Protein AF-A0A5D8QAX6-F1 (afdb_monomer)

InterPro domains:
  IPR019606 GerMN domain [PF10646] (27-135)
  IPR019606 GerMN domain [PF10646] (157-264)
  IPR019606 GerMN domain [SM00909] (54-139)
  IPR019606 GerMN domain [SM00909] (181-269)

pLDDT: mean 92.09, std 11.87, range [39.09, 98.81]

Organism: NCBI:txid2606906

Mean predicted aligned error: 7.25 Å

Solvent-accessible surface area (backbone atoms only — not comparable to full-atom values): 16320 Å² total; per-residue (Å²): 137,89,82,84,83,81,82,82,81,78,80,76,77,73,79,78,77,76,69,53,79,45,75,48,80,45,55,38,39,24,20,30,88,84,58,67,46,73,39,80,43,82,45,82,45,78,49,47,61,89,57,63,61,70,42,52,52,50,58,53,51,72,74,46,65,89,52,89,70,37,37,66,50,57,38,85,81,46,43,80,75,47,55,48,79,54,96,34,33,35,40,37,28,25,38,54,82,54,86,59,74,34,71,54,38,44,50,38,25,51,44,22,57,29,36,26,49,41,67,41,92,76,28,58,26,30,28,55,23,49,77,85,36,77,36,61,47,91,60,73,44,71,66,61,71,37,54,70,72,75,44,94,55,45,44,58,41,35,28,23,32,81,81,53,74,30,34,42,79,41,81,39,78,54,62,81,94,44,62,67,67,58,35,52,52,51,51,46,61,72,36,65,87,37,79,72,44,33,65,44,55,30,70,81,45,42,81,75,50,74,47,77,56,98,34,31,32,42,41,22,30,35,59,32,47,44,78,49,42,91,40,55,60,51,52,42,49,42,33,52,46,26,52,31,46,27,46,44,68,42,86,71,33,56,28,32,28,56,24,46,75,81,34,75,43,60,43,73,62,80,73,52,82,33,70,53,62,42,64,62,60,73,87,42,43,59,88,98

Foldseek 3Di:
DDDDDDDDPPPDPDPDDDFDKDKDWFWFWFAFPVLLFTDTDIDIDIDTPPDPVLQVLVVVNLVDDPDPRGHQLFDPPKHFPDWDDDQLEIETEIEPRDDGPAQSSNVRNVLRSFQRNLRDPSHAWYFYHYPPHADQGQQRDRPGIDGHDGSPQWFWQWFAFPVLQATETDIDRFDPVDDPLQRSVVVLQVADSHPRTDRLAFPPKDFPDWDQDPQEIETEIEPSSQVRQPADPSSQVRNVLSSQVRNVSPVSHFWYQYHYPNHHDQGRHPHDGRNDTDGHDCVRHDDD

Nearest PDB structures (foldseek):
  6gzb-assembly4_D  TM=4.479E-01  e=7.032E-16  Bacillus subtilis subsp. subtilis str. 168
  6gzb-assembly2_B  TM=4.659E-01  e=1.452E-15  Bacillus subtilis subsp. subtilis str. 168
  6gz8-assembly1_A  TM=8.341E-01  e=5.883E-07  Bacillus subtilis subsp. subtilis str. 168
  5j7r-assembly3_B  TM=6.779E-01  e=2.120E-08  Clostridium perfringens
  7pub-assembly1_DU  TM=3.035E-01  e=8.587E+00  Trypanosoma brucei brucei

Radius of gyration: 27.16 Å; Cα contacts (8 Å, |Δi|>4): 580; chains: 1; bounding box: 72×44×108 Å

Secondary structure (DSSP, 8-state):
-------------PPPPPPPEEEEEEEEEEE-TTSSSEEEEEEEEEEETTS-HHHHHHHHHTT--SSTT-B--SPTT-EEEEEEEETTEEEEEEES----SSHHHHHHHHHHHHHHHHTSTT--EEEEEETTEEPB-TTSSB--EE----GGGEEEEEEEETTSS-EEEEEEE--TTS-HHHHHHHHHHH--SSTTEE--SPTT--EEEEEEETTEEEEEE-THHHHT---SHHHHHHHHHHHHHHHTTSTT--EEEEEETTB--S-SSSSS--SSPEEP-GGGBPP-

Sequence (288 aa):
MIGLAGCSLFSSEKPKAEPQERQIDVTLYYANRDNSDLVKEKRHISYKEGDNLYKIVIEELLKGPTDKDAYLRVPEGTKVNSVTLNDGVASVDLSGFTGFKGVMDEAMARASIVNTLTSLDGVDKVLITVNGKEYIGASGNPVGPMGPIDFSDMYRVYFSDMNGEYLVPELRTIDKSKPPAEAIIEELIKGPTRSDLTKTMPDGTRLISLEVTNGVAYVNFSREFKENHWGGSSGETMTLYSVVDSLTELPEIKKVQFLIEGNKTDTLAGHYDILNPLDRDPTLIKDE

Structure (mmCIF, N/CA/C/O backbone):
data_AF-A0A5D8QAX6-F1
#
_entry.id   AF-A0A5D8QAX6-F1
#
loop_
_atom_site.group_PDB
_atom_site.id
_atom_site.type_symbol
_atom_site.label_atom_id
_atom_site.label_alt_id
_atom_site.label_comp_id
_atom_site.label_asym_id
_atom_site.label_entity_id
_atom_site.label_seq_id
_atom_site.pdbx_PDB_ins_code
_atom_site.Cartn_x
_atom_site.Cartn_y
_atom_site.Cartn_z
_atom_site.occupancy
_atom_site.B_iso_or_equiv
_atom_site.auth_seq_id
_atom_site.auth_comp_id
_atom_site.auth_asym_id
_atom_site.auth_atom_id
_atom_site.pdbx_PDB_model_num
ATOM 1 N N . MET A 1 1 ? -45.791 26.770 77.943 1.00 41.88 1 MET A N 1
ATOM 2 C CA . MET A 1 1 ? -44.989 25.650 77.410 1.00 41.88 1 MET A CA 1
ATOM 3 C C . MET A 1 1 ? -45.150 25.688 75.898 1.00 41.88 1 MET A C 1
ATOM 5 O O . MET A 1 1 ? -46.254 25.476 75.418 1.00 41.88 1 MET A O 1
ATOM 9 N N . ILE A 1 2 ? -44.119 26.135 75.185 1.00 40.50 2 ILE A N 1
ATOM 10 C CA . ILE A 1 2 ? -44.126 26.339 73.729 1.00 40.50 2 ILE A CA 1
ATOM 11 C C . ILE A 1 2 ? -43.724 25.003 73.094 1.00 40.50 2 ILE A C 1
ATOM 13 O O . ILE A 1 2 ? -42.629 24.521 73.366 1.00 40.50 2 ILE A O 1
ATOM 17 N N . GLY A 1 3 ? -44.608 24.387 72.309 1.00 39.09 3 GLY A N 1
ATOM 18 C CA . GLY A 1 3 ? -44.307 23.174 71.545 1.00 39.09 3 GLY A CA 1
ATOM 19 C C . GLY A 1 3 ? -43.981 23.529 70.098 1.00 39.09 3 GLY A C 1
ATOM 20 O O . GLY A 1 3 ? -44.874 23.935 69.359 1.00 39.09 3 GLY A O 1
ATOM 21 N N . LEU A 1 4 ? -42.712 23.398 69.703 1.00 44.78 4 LEU A N 1
ATOM 22 C CA . LEU A 1 4 ? -42.291 23.456 68.303 1.00 44.78 4 LEU A CA 1
ATOM 23 C C . LEU A 1 4 ? -42.710 22.162 67.589 1.00 44.78 4 LEU A C 1
ATOM 25 O O . LEU A 1 4 ? -42.267 21.079 67.964 1.00 44.78 4 LEU A O 1
ATOM 29 N N . ALA A 1 5 ? -43.514 22.280 66.533 1.00 44.44 5 ALA A N 1
ATOM 30 C CA . ALA A 1 5 ? -43.716 21.212 65.562 1.00 44.44 5 ALA A CA 1
ATOM 31 C C . ALA A 1 5 ? -42.567 21.250 64.540 1.00 44.44 5 ALA A C 1
ATOM 33 O O . ALA A 1 5 ? -42.476 22.169 63.726 1.00 44.44 5 ALA A O 1
ATOM 34 N N . GLY A 1 6 ? -41.660 20.275 64.619 1.00 41.59 6 GLY A N 1
ATOM 35 C CA . GLY A 1 6 ? -40.605 20.065 63.630 1.00 41.59 6 GLY A CA 1
ATOM 36 C C . GLY A 1 6 ? -41.173 19.413 62.372 1.00 41.59 6 GLY A C 1
ATOM 37 O O . GLY A 1 6 ? -41.655 18.286 62.420 1.00 41.59 6 GLY A O 1
ATOM 38 N N . CYS A 1 7 ? -41.109 20.124 61.249 1.00 45.62 7 CYS A N 1
ATOM 39 C CA . CYS A 1 7 ? -41.389 19.583 59.924 1.00 45.62 7 CYS A CA 1
ATOM 40 C C . CYS A 1 7 ? -40.106 18.904 59.416 1.00 45.62 7 CYS A C 1
ATOM 42 O O . CYS A 1 7 ? -39.149 19.590 59.057 1.00 45.62 7 CYS A O 1
ATOM 44 N N . SER A 1 8 ? -40.043 17.570 59.430 1.00 46.28 8 SER A N 1
ATOM 45 C CA . SER A 1 8 ? -38.956 16.831 58.784 1.00 46.28 8 SER A CA 1
ATOM 46 C C . SER A 1 8 ? -39.228 16.731 57.281 1.00 46.28 8 SER A C 1
ATOM 48 O O . SER A 1 8 ? -40.037 15.935 56.810 1.00 46.28 8 SER A O 1
ATOM 50 N N . LEU A 1 9 ? -38.535 17.564 56.507 1.00 47.09 9 LEU A N 1
ATOM 51 C CA . LEU A 1 9 ? -38.407 17.405 55.061 1.00 47.09 9 LEU A CA 1
ATOM 52 C C . LEU A 1 9 ? -37.511 16.189 54.780 1.00 47.09 9 LEU A C 1
ATOM 54 O O . LEU A 1 9 ? -36.288 16.300 54.755 1.00 47.09 9 LEU A O 1
ATOM 58 N N . PHE A 1 10 ? -38.115 15.019 54.575 1.00 49.09 10 PHE A N 1
ATOM 59 C CA . PHE A 1 10 ? -37.437 13.902 53.920 1.00 49.09 10 PHE A CA 1
ATOM 60 C C . PHE A 1 10 ? -37.308 14.224 52.425 1.00 49.09 10 PHE A C 1
ATOM 62 O O . PHE A 1 10 ? -38.256 14.067 51.657 1.00 49.09 10 PHE A O 1
ATOM 69 N N . SER A 1 11 ? -36.128 14.690 52.013 1.00 53.25 11 SER A N 1
ATOM 70 C CA . SER A 1 11 ? -35.736 14.701 50.603 1.00 53.25 11 SER A CA 1
ATOM 71 C C . SER A 1 11 ? -35.490 13.255 50.176 1.00 53.25 11 SER A C 1
ATOM 73 O O . SER A 1 11 ? -34.467 12.667 50.520 1.00 53.25 11 SER A O 1
ATOM 75 N N . SER A 1 12 ? -36.453 12.657 49.476 1.00 55.25 12 SER A N 1
ATOM 76 C CA . SER A 1 12 ? -36.226 11.397 48.769 1.00 55.25 12 SER A CA 1
ATOM 77 C C . SER A 1 12 ? -35.466 11.714 47.483 1.00 55.25 12 SER A C 1
ATOM 79 O O . SER A 1 12 ? -36.045 12.155 46.490 1.00 55.25 12 SER A O 1
ATOM 81 N N . GLU A 1 13 ? -34.146 11.530 47.502 1.00 56.94 13 GLU A N 1
ATOM 82 C CA . GLU A 1 13 ? -33.384 11.431 46.260 1.00 56.94 13 GLU A CA 1
ATOM 83 C C . GLU A 1 13 ? -33.963 10.260 45.460 1.00 56.94 13 GLU A C 1
ATOM 85 O O . GLU A 1 13 ? -33.947 9.110 45.904 1.00 56.94 13 GLU A O 1
ATOM 90 N N . LYS A 1 14 ? -34.553 10.557 44.297 1.00 56.41 14 LYS A N 1
ATOM 91 C CA . LYS A 1 14 ? -34.995 9.513 43.371 1.00 56.41 14 LYS A CA 1
ATOM 92 C C . LYS A 1 14 ? -33.768 8.678 42.988 1.00 56.41 14 LYS A C 1
ATOM 94 O O . LYS A 1 14 ? -32.750 9.276 42.629 1.00 56.41 14 LYS A O 1
ATOM 99 N N . PRO A 1 15 ? -33.842 7.336 43.029 1.00 56.97 15 PRO A N 1
ATOM 100 C CA . PRO A 1 15 ? -32.726 6.501 42.612 1.00 56.97 15 PRO A CA 1
ATOM 101 C C . PRO A 1 15 ? -32.340 6.851 41.172 1.00 56.97 15 PRO A C 1
ATOM 103 O O . PRO A 1 15 ? -33.195 6.944 40.288 1.00 56.97 15 PRO A O 1
ATOM 106 N N . LYS A 1 16 ? -31.045 7.104 40.962 1.00 61.38 16 LYS A N 1
ATOM 107 C CA . LYS A 1 16 ? -30.465 7.366 39.645 1.00 61.38 16 LYS A CA 1
ATOM 108 C C . LYS A 1 16 ? -30.737 6.132 38.779 1.00 61.38 16 LYS A C 1
ATOM 110 O O . LYS A 1 16 ? -30.349 5.036 39.172 1.00 61.38 16 LYS A O 1
ATOM 115 N N . ALA A 1 17 ? -31.453 6.303 37.666 1.00 72.06 17 ALA A N 1
ATOM 116 C CA . ALA A 1 17 ? -31.766 5.200 36.761 1.00 72.06 17 ALA A CA 1
ATOM 117 C C . ALA A 1 17 ? -30.467 4.496 36.332 1.00 72.06 17 ALA A C 1
ATOM 119 O O . ALA A 1 17 ? -29.483 5.169 36.011 1.00 72.06 17 ALA A O 1
ATOM 120 N N . GLU A 1 18 ? -30.450 3.163 36.376 1.00 76.50 18 GLU A N 1
ATOM 121 C CA . GLU A 1 18 ? -29.300 2.386 35.912 1.00 76.50 18 GLU A CA 1
ATOM 122 C C . GLU A 1 18 ? -29.075 2.631 34.408 1.00 76.50 18 GLU A C 1
ATOM 124 O O . GLU A 1 18 ? -30.056 2.734 33.664 1.00 76.50 18 GLU A O 1
ATOM 129 N N . PRO A 1 19 ? -27.815 2.750 33.941 1.00 79.75 19 PRO A N 1
ATOM 130 C CA . PRO A 1 19 ? -27.525 2.935 32.522 1.00 79.75 19 PRO A CA 1
ATOM 131 C C . PRO A 1 19 ? -28.100 1.783 31.696 1.00 79.75 19 PRO A C 1
ATOM 133 O O . PRO A 1 19 ? -27.828 0.618 31.987 1.00 79.75 19 PRO A O 1
ATOM 136 N N . GLN A 1 20 ? -28.873 2.107 30.660 1.00 86.31 20 GLN A N 1
ATOM 137 C CA . GLN A 1 20 ? -29.488 1.108 29.794 1.00 86.31 20 GLN A CA 1
ATOM 138 C C . GLN A 1 20 ? -28.418 0.392 28.954 1.00 86.31 20 GLN A C 1
ATOM 140 O O . GLN A 1 20 ? -27.553 1.043 28.359 1.00 86.31 20 GLN A O 1
ATOM 145 N N . GLU A 1 21 ? -28.487 -0.939 28.885 1.00 92.81 21 GLU A N 1
ATOM 146 C CA . GLU A 1 21 ? -27.670 -1.724 27.956 1.00 92.81 21 GLU A CA 1
ATOM 147 C C . GLU A 1 21 ? -28.132 -1.509 26.511 1.00 92.81 21 GLU A C 1
ATOM 149 O O . GLU A 1 21 ? -29.327 -1.489 26.204 1.00 92.81 21 GLU A O 1
ATOM 154 N N . ARG A 1 22 ? -27.157 -1.353 25.620 1.00 94.25 22 ARG A N 1
ATOM 155 C CA . ARG A 1 22 ? -27.315 -1.200 24.178 1.00 94.25 22 ARG A CA 1
ATOM 156 C C . ARG A 1 22 ? -26.466 -2.244 23.468 1.00 94.25 22 ARG A C 1
ATOM 158 O O . ARG A 1 22 ? -25.483 -2.741 24.015 1.00 94.25 22 ARG A O 1
ATOM 165 N N . GLN A 1 23 ? -26.857 -2.559 22.243 1.00 95.38 23 GLN A N 1
ATOM 166 C CA . GLN A 1 23 ? -26.164 -3.508 21.383 1.00 95.38 23 GLN A CA 1
ATOM 167 C C . GLN A 1 23 ? -25.970 -2.905 20.000 1.00 95.38 23 GLN A C 1
ATOM 169 O O . GLN A 1 23 ? -26.804 -2.124 19.538 1.00 95.38 23 GLN A O 1
ATOM 174 N N . ILE A 1 24 ? -24.873 -3.274 19.352 1.00 96.25 24 ILE A N 1
ATOM 175 C CA . ILE A 1 24 ? -24.558 -2.865 17.988 1.00 96.25 24 ILE A CA 1
ATOM 176 C C . ILE A 1 24 ? -23.781 -3.973 17.280 1.00 96.25 24 ILE A C 1
ATOM 178 O O . ILE A 1 24 ? -22.890 -4.594 17.862 1.00 96.25 24 ILE A O 1
ATOM 182 N N . ASP A 1 25 ? -24.117 -4.204 16.014 1.00 97.25 25 ASP A N 1
ATOM 183 C CA . ASP A 1 25 ? -23.283 -4.983 15.106 1.00 97.25 25 ASP A CA 1
ATOM 184 C C . ASP A 1 25 ? -22.304 -4.036 14.416 1.00 97.25 25 ASP A C 1
ATOM 186 O O . ASP A 1 25 ? -22.713 -3.066 13.777 1.00 97.25 25 ASP A O 1
ATOM 190 N N . VAL A 1 26 ? -21.011 -4.320 14.531 1.00 97.81 26 VAL A N 1
ATOM 191 C CA . VAL A 1 26 ? -19.951 -3.534 13.894 1.00 97.81 26 VAL A CA 1
ATOM 192 C C . VAL A 1 26 ? -19.178 -4.384 12.899 1.00 97.81 26 VAL A C 1
ATOM 194 O O . VAL A 1 26 ? -19.116 -5.609 13.021 1.00 97.81 26 VAL A O 1
ATOM 197 N N . THR A 1 27 ? -18.572 -3.728 11.912 1.00 98.25 27 THR A N 1
ATOM 198 C CA . THR A 1 27 ? -17.617 -4.369 11.005 1.00 98.25 27 THR A CA 1
ATOM 199 C C . THR A 1 27 ? -16.211 -3.979 11.435 1.00 98.25 27 THR A C 1
ATOM 201 O O . THR A 1 27 ? -15.857 -2.804 11.424 1.00 98.25 27 THR A O 1
ATOM 204 N N . LEU A 1 28 ? -15.414 -4.966 11.823 1.00 98.56 28 LEU A N 1
ATOM 205 C CA . LEU A 1 28 ? -14.001 -4.804 12.131 1.00 98.56 28 LEU A CA 1
ATOM 206 C C . LEU A 1 28 ? -13.179 -5.195 10.907 1.00 98.56 28 LEU A C 1
ATOM 208 O O . LEU A 1 28 ? -13.512 -6.149 10.201 1.00 98.56 28 LEU A O 1
ATOM 212 N N . TYR A 1 29 ? -12.119 -4.440 10.655 1.00 98.25 29 TYR A N 1
ATOM 213 C CA . TYR A 1 29 ? -11.270 -4.609 9.483 1.00 98.25 29 TYR A CA 1
ATOM 214 C C . TYR A 1 29 ? -9.890 -5.078 9.924 1.00 98.25 29 TYR A C 1
ATOM 216 O O . TYR A 1 29 ? -9.264 -4.448 10.772 1.00 98.25 29 TYR A O 1
ATOM 224 N N . TYR A 1 30 ? -9.422 -6.167 9.328 1.00 98.00 30 TYR A N 1
ATOM 225 C CA . TYR A 1 30 ? -8.126 -6.789 9.594 1.00 98.00 30 TYR A CA 1
ATOM 226 C C . TYR A 1 30 ? -7.359 -6.962 8.288 1.00 98.00 30 TYR A C 1
ATOM 228 O O . TYR A 1 30 ? -7.972 -7.000 7.232 1.00 98.00 30 TYR A O 1
ATOM 236 N N . ALA A 1 31 ? -6.038 -7.106 8.327 1.00 96.06 31 ALA A N 1
ATOM 237 C CA . ALA A 1 31 ? -5.268 -7.389 7.117 1.00 96.06 31 ALA A CA 1
ATOM 238 C C . ALA A 1 31 ? -5.469 -8.836 6.661 1.00 96.06 31 ALA A C 1
ATOM 240 O O . ALA A 1 31 ? -5.649 -9.732 7.487 1.00 96.06 31 ALA A O 1
ATOM 241 N N . ASN A 1 32 ? -5.358 -9.089 5.362 1.00 93.31 32 ASN A N 1
ATOM 242 C CA . ASN A 1 32 ? -5.121 -10.437 4.858 1.00 93.31 32 ASN A CA 1
ATOM 243 C C . ASN A 1 32 ? -3.648 -10.862 5.060 1.00 93.31 32 ASN A C 1
ATOM 245 O O . ASN A 1 32 ? -2.796 -10.106 5.539 1.00 93.31 32 ASN A O 1
ATOM 249 N N . ARG A 1 33 ? -3.341 -12.122 4.730 1.00 90.00 33 ARG A N 1
ATOM 250 C CA . ARG A 1 33 ? -2.028 -12.731 5.000 1.00 90.00 33 ARG A CA 1
ATOM 251 C C . ARG A 1 33 ? -0.857 -11.979 4.377 1.00 90.00 33 ARG A C 1
ATOM 253 O O . ARG A 1 33 ? 0.189 -11.863 5.014 1.00 90.00 33 ARG A O 1
ATOM 260 N N . ASP A 1 34 ? -1.025 -11.526 3.143 1.00 85.50 34 ASP A N 1
ATOM 261 C CA . ASP A 1 34 ? 0.025 -10.885 2.361 1.00 85.50 34 ASP A CA 1
ATOM 262 C C . ASP A 1 34 ? 0.013 -9.359 2.482 1.00 85.50 34 ASP A C 1
ATOM 264 O O . ASP A 1 34 ? 0.829 -8.731 1.823 1.00 85.50 34 ASP A O 1
ATOM 268 N N . ASN A 1 35 ? -0.853 -8.762 3.314 1.00 88.25 35 ASN A N 1
ATOM 269 C CA . ASN A 1 35 ? -1.006 -7.311 3.461 1.00 88.25 35 ASN A CA 1
ATOM 270 C C . ASN A 1 35 ? -1.332 -6.604 2.131 1.00 88.25 35 ASN A C 1
ATOM 272 O O . ASN A 1 35 ? -0.745 -5.563 1.819 1.00 88.25 35 ASN A O 1
ATOM 276 N N . SER A 1 36 ? -2.205 -7.186 1.309 1.00 84.94 36 SER A N 1
ATOM 277 C CA . SER A 1 36 ? -2.702 -6.566 0.071 1.00 84.94 36 SER A CA 1
ATOM 278 C C . SER A 1 36 ? -4.114 -5.992 0.205 1.00 84.94 36 SER A C 1
ATOM 280 O O . SER A 1 36 ? -4.464 -5.095 -0.552 1.00 84.94 36 SER A O 1
ATOM 282 N N . ASP A 1 37 ? -4.912 -6.465 1.167 1.00 90.75 37 ASP A N 1
ATOM 283 C CA . ASP A 1 37 ? -6.307 -6.043 1.334 1.00 90.75 37 ASP A CA 1
ATOM 284 C C . ASP A 1 37 ? -6.790 -6.212 2.788 1.00 90.75 37 ASP A C 1
ATOM 286 O O . ASP A 1 37 ? -6.108 -6.803 3.636 1.00 90.75 37 ASP A O 1
ATOM 290 N N . LEU A 1 38 ? -7.990 -5.703 3.075 1.00 94.25 38 LEU A N 1
ATOM 291 C CA . LEU A 1 38 ? -8.672 -5.831 4.355 1.00 94.25 38 LEU A CA 1
ATOM 292 C C . LEU A 1 38 ? -9.762 -6.912 4.334 1.00 94.25 38 LEU A C 1
ATOM 294 O O . LEU A 1 38 ? -10.718 -6.873 3.561 1.00 94.25 38 LEU A O 1
ATOM 298 N N . VAL A 1 39 ? -9.678 -7.831 5.290 1.00 96.00 39 VAL A N 1
ATOM 299 C CA . VAL A 1 39 ? -10.713 -8.809 5.624 1.00 96.00 39 VAL A CA 1
ATOM 300 C C . VAL A 1 39 ? -11.713 -8.178 6.593 1.00 96.00 39 VAL A C 1
ATOM 302 O O . VAL A 1 39 ? -11.336 -7.595 7.613 1.00 96.00 39 VAL A O 1
ATOM 305 N N . LYS A 1 40 ? -13.005 -8.301 6.276 1.00 96.75 40 LYS A N 1
ATOM 306 C CA . LYS A 1 40 ? -14.112 -7.787 7.093 1.00 96.75 40 LYS A CA 1
ATOM 307 C C . LYS A 1 40 ? -14.630 -8.872 8.026 1.00 96.75 40 LYS A C 1
ATOM 309 O O . LYS A 1 40 ? -15.041 -9.933 7.566 1.00 96.75 40 LYS A O 1
ATOM 314 N N . GLU A 1 41 ? -14.725 -8.561 9.309 1.00 97.62 41 GLU A N 1
ATOM 315 C CA . GLU A 1 41 ? -15.304 -9.439 10.321 1.00 97.62 41 GLU A CA 1
ATOM 316 C C . GLU A 1 41 ? -16.436 -8.718 11.058 1.00 97.62 41 GLU A C 1
ATOM 318 O O . GLU A 1 41 ? -16.266 -7.599 11.538 1.00 97.62 41 GLU A O 1
ATOM 323 N N . LYS A 1 42 ? -17.612 -9.346 11.164 1.00 97.69 42 LYS A N 1
ATOM 324 C CA . LYS A 1 42 ? -18.725 -8.782 11.940 1.00 97.69 42 LYS A CA 1
ATOM 325 C C . LYS A 1 42 ? -18.590 -9.154 13.412 1.00 97.69 42 LYS A C 1
ATOM 327 O O . LYS A 1 42 ? -18.390 -10.322 13.736 1.00 97.69 42 LYS A O 1
ATOM 332 N N . ARG A 1 43 ? -18.771 -8.177 14.296 1.00 97.50 43 ARG A N 1
ATOM 333 C CA . ARG A 1 43 ? -18.711 -8.349 15.750 1.00 97.50 43 ARG A CA 1
ATOM 334 C C . ARG A 1 43 ? -19.972 -7.776 16.384 1.00 97.50 43 ARG A C 1
ATOM 336 O O . ARG A 1 43 ? -20.388 -6.676 16.037 1.00 97.50 43 ARG A O 1
ATOM 343 N N . HIS A 1 44 ? -20.553 -8.510 17.325 1.00 97.06 44 HIS A N 1
ATOM 344 C CA . HIS A 1 44 ? -21.670 -8.025 18.128 1.00 97.06 44 HIS A CA 1
ATOM 345 C C . HIS A 1 44 ? -21.138 -7.472 19.452 1.00 97.06 44 HIS A C 1
ATOM 347 O O . HIS A 1 44 ? -20.456 -8.193 20.184 1.00 97.06 44 HIS A O 1
ATOM 353 N N . ILE A 1 45 ? -21.423 -6.206 19.754 1.00 96.44 45 ILE A N 1
ATOM 354 C CA . ILE A 1 45 ? -20.896 -5.506 20.930 1.00 96.44 45 ILE A CA 1
ATOM 355 C C . ILE A 1 45 ? -22.049 -5.028 21.807 1.00 96.44 45 ILE A C 1
ATOM 357 O O . ILE A 1 45 ? -22.937 -4.311 21.345 1.00 96.44 45 ILE A O 1
ATOM 361 N N . SER A 1 46 ? -21.981 -5.365 23.094 1.00 95.25 46 SER A N 1
ATOM 362 C CA . SER A 1 46 ? -22.830 -4.783 24.137 1.00 95.25 46 SER A CA 1
ATOM 363 C C . SER A 1 46 ? -22.095 -3.642 24.840 1.00 95.25 46 SER A C 1
ATOM 365 O O . SER A 1 46 ? -20.925 -3.784 25.194 1.00 95.25 46 SER A O 1
ATOM 367 N N . TYR A 1 47 ? -22.782 -2.529 25.080 1.00 95.06 47 TYR A N 1
ATOM 368 C CA . TYR A 1 47 ? -22.242 -1.356 25.773 1.00 95.06 47 TYR A CA 1
ATOM 369 C C . TYR A 1 47 ? -23.339 -0.643 26.568 1.00 95.06 47 TYR A C 1
ATOM 371 O O . TYR A 1 47 ? -24.527 -0.877 26.346 1.00 95.06 47 TYR A O 1
ATOM 379 N N . LYS A 1 48 ? -22.971 0.218 27.516 1.00 94.94 48 LYS A N 1
ATOM 380 C CA . LYS A 1 48 ? -23.934 0.978 28.320 1.00 94.94 48 LYS A CA 1
ATOM 381 C C . LYS A 1 48 ? -24.119 2.379 27.769 1.00 94.94 48 LYS A C 1
ATOM 383 O O . LYS A 1 48 ? -23.220 2.982 27.186 1.00 94.94 48 LYS A O 1
ATOM 388 N N . GLU A 1 49 ? -25.305 2.932 27.981 1.00 91.19 49 GLU A N 1
ATOM 389 C CA . GLU A 1 49 ? -25.543 4.341 27.697 1.00 91.19 49 GLU A CA 1
ATOM 390 C C . GLU A 1 49 ? -24.556 5.245 28.456 1.00 91.19 49 GLU A C 1
ATOM 392 O O . GLU A 1 49 ? -24.376 5.117 29.666 1.00 91.19 49 GLU A O 1
ATOM 397 N N . GLY A 1 50 ? -23.926 6.170 27.726 1.00 91.12 50 GLY A N 1
ATOM 398 C CA . GLY A 1 50 ? -22.872 7.047 28.239 1.00 91.12 50 GLY A CA 1
ATOM 399 C C . GLY A 1 50 ? -21.452 6.505 28.054 1.00 91.12 50 GLY A C 1
ATOM 400 O O . GLY A 1 50 ? -20.503 7.277 28.198 1.00 91.12 50 GLY A O 1
ATOM 401 N N . ASP A 1 51 ? -21.290 5.231 27.684 1.00 94.88 51 ASP A N 1
ATOM 402 C CA . ASP A 1 51 ? -19.982 4.695 27.321 1.00 94.88 51 ASP A CA 1
ATOM 403 C C . ASP A 1 51 ? -19.458 5.341 26.033 1.00 94.88 51 ASP A C 1
ATOM 405 O O . ASP A 1 51 ? -20.205 5.723 25.125 1.00 94.88 51 ASP A O 1
ATOM 409 N N . ASN A 1 52 ? -18.133 5.413 25.924 1.00 96.62 52 ASN A N 1
ATOM 410 C CA . ASN A 1 52 ? -17.476 5.827 24.695 1.00 96.62 52 ASN A CA 1
ATOM 411 C C . ASN A 1 52 ? -17.467 4.665 23.693 1.00 96.62 52 ASN A C 1
ATOM 413 O O . ASN A 1 52 ? -16.521 3.877 23.652 1.00 96.62 52 ASN A O 1
ATOM 417 N N . LEU A 1 53 ? -18.528 4.574 22.890 1.00 97.06 53 LEU A N 1
ATOM 418 C CA . LEU A 1 53 ? -18.699 3.513 21.898 1.00 97.06 53 LEU A CA 1
ATOM 419 C C . LEU A 1 53 ? -17.494 3.392 20.951 1.00 97.06 53 LEU A C 1
ATOM 421 O O . LEU A 1 53 ? -17.012 2.289 20.722 1.00 97.06 53 LEU A O 1
ATOM 425 N N . TYR A 1 54 ? -16.961 4.507 20.445 1.00 98.06 54 TYR A N 1
ATOM 426 C CA . TYR A 1 54 ? -15.828 4.491 19.510 1.00 98.06 54 TYR A CA 1
ATOM 427 C C . TYR A 1 54 ? -14.572 3.873 20.133 1.00 98.06 54 TYR A C 1
ATOM 429 O O . TYR A 1 54 ? -13.873 3.091 19.490 1.00 98.06 54 TYR A O 1
ATOM 437 N N . LYS A 1 55 ? -14.308 4.176 21.411 1.00 98.56 55 LYS A N 1
ATOM 438 C CA . LYS A 1 55 ? -13.222 3.543 22.165 1.00 98.56 55 LYS A CA 1
ATOM 439 C C . LYS A 1 55 ? -13.451 2.039 22.318 1.00 98.56 55 LYS A C 1
ATOM 441 O O . LYS A 1 55 ? -12.530 1.279 22.038 1.00 98.56 55 LYS A O 1
ATOM 446 N N . ILE A 1 56 ? -14.662 1.623 22.695 1.00 98.44 56 ILE A N 1
ATOM 447 C CA . ILE A 1 56 ? -15.019 0.202 22.839 1.00 98.44 56 ILE A CA 1
ATOM 448 C C . ILE A 1 56 ? -14.799 -0.551 21.523 1.00 98.44 56 ILE A C 1
ATOM 450 O O . ILE A 1 56 ? -14.233 -1.637 21.532 1.00 98.44 56 ILE A O 1
ATOM 454 N N . VAL A 1 57 ? -15.197 0.029 20.388 1.00 98.62 57 VAL A N 1
ATOM 455 C CA . VAL A 1 57 ? -15.030 -0.596 19.067 1.00 98.62 57 VAL A CA 1
ATOM 456 C C . VAL A 1 57 ? -13.554 -0.805 18.716 1.00 98.62 57 VAL A C 1
ATOM 458 O O . VAL A 1 57 ? -13.194 -1.877 18.234 1.00 98.62 57 VAL A O 1
ATOM 461 N N . ILE A 1 58 ? -12.674 0.165 18.991 1.00 98.62 58 ILE A N 1
ATOM 462 C CA . ILE A 1 58 ? -11.232 -0.039 18.778 1.00 98.62 58 ILE A CA 1
ATOM 463 C C . ILE A 1 58 ? -10.664 -1.052 19.772 1.00 98.62 58 ILE A C 1
ATOM 465 O O . ILE A 1 58 ? -9.887 -1.912 19.378 1.00 98.62 58 ILE A O 1
ATOM 469 N N . GLU A 1 59 ? -11.052 -1.010 21.045 1.00 98.50 59 GLU A N 1
ATOM 470 C CA . GLU A 1 59 ? -10.621 -2.024 22.018 1.00 98.50 59 GLU A CA 1
ATOM 471 C C . GLU A 1 59 ? -11.060 -3.436 21.602 1.00 98.50 59 GLU A C 1
ATOM 473 O O . GLU A 1 59 ? -10.316 -4.394 21.797 1.00 98.50 59 GLU A O 1
ATOM 478 N N . GLU A 1 60 ? -12.227 -3.564 20.974 1.00 98.38 60 GLU A N 1
ATOM 479 C CA . GLU A 1 60 ? -12.722 -4.808 20.395 1.00 98.38 60 GLU A CA 1
ATOM 480 C C . GLU A 1 60 ? -11.911 -5.247 19.162 1.00 98.38 60 GLU A C 1
ATOM 482 O O . GLU A 1 60 ? -11.560 -6.424 19.049 1.00 98.38 60 GLU A O 1
ATOM 487 N N . LEU A 1 61 ? -11.534 -4.313 18.278 1.00 98.62 61 LEU A N 1
ATOM 488 C CA . LEU A 1 61 ? -10.605 -4.559 17.166 1.00 98.62 61 LEU A CA 1
ATOM 489 C C . LEU A 1 61 ? -9.267 -5.121 17.671 1.00 98.62 61 LEU A C 1
ATOM 491 O O . LEU A 1 61 ? -8.777 -6.116 17.131 1.00 98.62 61 LEU A O 1
ATOM 495 N N . LEU A 1 62 ? -8.710 -4.526 18.733 1.00 98.50 62 LEU A N 1
ATOM 496 C CA . LEU A 1 62 ? -7.416 -4.903 19.319 1.00 98.50 62 LEU A CA 1
ATOM 497 C C . LEU A 1 62 ? -7.405 -6.289 19.981 1.00 98.50 62 LEU A C 1
ATOM 499 O O . LEU A 1 62 ? -6.326 -6.824 20.225 1.00 98.50 62 LEU A O 1
ATOM 503 N N . LYS A 1 63 ? -8.567 -6.906 20.231 1.00 97.69 63 LYS A N 1
ATOM 504 C CA . LYS A 1 63 ? -8.637 -8.319 20.653 1.00 97.69 63 LYS A CA 1
ATOM 505 C C . LYS A 1 63 ? -8.201 -9.287 19.549 1.00 97.69 63 LYS A C 1
ATOM 507 O O . LYS A 1 63 ? -7.933 -10.448 19.839 1.00 97.69 63 LYS A O 1
ATOM 512 N N . GLY A 1 64 ? -8.101 -8.801 18.313 1.00 97.56 64 GLY A N 1
ATOM 513 C CA . GLY A 1 64 ? -7.706 -9.579 17.148 1.00 97.56 64 GLY A CA 1
ATOM 514 C C . GLY A 1 64 ? -8.889 -10.225 16.420 1.00 97.56 64 GLY A C 1
ATOM 515 O O . GLY A 1 64 ? -10.028 -10.177 16.900 1.00 97.56 64 GLY A O 1
ATOM 516 N N . PRO A 1 65 ? -8.626 -10.775 15.226 1.00 97.62 65 PRO A N 1
ATOM 517 C CA . PRO A 1 65 ? -9.626 -11.474 14.437 1.00 97.62 65 PRO A CA 1
ATOM 518 C C . PRO A 1 65 ? -9.948 -12.847 15.030 1.00 97.62 65 PRO A C 1
ATOM 520 O O . PRO A 1 65 ? -9.125 -13.470 15.703 1.00 97.62 65 PRO A O 1
ATOM 523 N N . THR A 1 66 ? -11.150 -13.331 14.738 1.00 96.06 66 THR A N 1
ATOM 524 C CA . THR A 1 66 ? -11.535 -14.733 14.949 1.00 96.06 66 THR A CA 1
ATOM 525 C C . THR A 1 66 ? -11.338 -15.569 13.685 1.00 96.06 66 THR A C 1
ATOM 527 O O . THR A 1 66 ? -11.167 -16.787 13.776 1.00 96.06 66 THR A O 1
ATOM 530 N N . ASP A 1 67 ? -11.316 -14.922 12.517 1.00 93.38 67 ASP A N 1
ATOM 531 C CA . ASP A 1 67 ? -10.926 -15.545 11.256 1.00 93.38 67 ASP A CA 1
ATOM 532 C C . ASP A 1 67 ? -9.412 -15.833 11.225 1.00 93.38 67 ASP A C 1
ATOM 534 O O . ASP A 1 67 ? -8.583 -14.972 11.516 1.00 93.38 67 ASP A O 1
ATOM 538 N N . LYS A 1 68 ? -9.049 -17.064 10.851 1.00 92.88 68 LYS A N 1
ATOM 539 C CA . LYS A 1 68 ? -7.661 -17.549 10.755 1.00 92.88 68 LYS A CA 1
ATOM 540 C C . LYS A 1 68 ? -6.881 -16.946 9.582 1.00 92.88 68 LYS A C 1
ATOM 542 O O . LYS A 1 68 ? -5.654 -17.003 9.590 1.00 92.88 68 LYS A O 1
ATOM 547 N N . ASP A 1 69 ? -7.590 -16.449 8.570 1.00 91.56 69 ASP A N 1
ATOM 548 C CA . ASP A 1 69 ? -7.012 -15.857 7.363 1.00 91.56 69 ASP A CA 1
ATOM 549 C C . ASP A 1 69 ? -6.945 -14.316 7.468 1.00 91.56 69 ASP A C 1
ATOM 551 O O . ASP A 1 69 ? -6.466 -13.640 6.553 1.00 91.56 69 ASP A O 1
ATOM 555 N N . ALA A 1 70 ? -7.370 -13.769 8.613 1.00 96.81 70 ALA A N 1
ATOM 556 C CA . ALA A 1 70 ? -7.266 -12.367 8.984 1.00 96.81 70 ALA A CA 1
ATOM 557 C C . ALA A 1 70 ? -6.157 -12.147 10.027 1.00 96.81 70 ALA A C 1
ATOM 559 O O . ALA A 1 70 ? -5.898 -12.982 10.893 1.00 96.81 70 ALA A O 1
ATOM 560 N N . TYR A 1 71 ? -5.507 -10.987 9.963 1.00 97.19 71 TYR A N 1
ATOM 561 C CA . TYR A 1 71 ? -4.336 -10.661 10.769 1.00 97.19 71 TYR A CA 1
ATOM 562 C C . TYR A 1 71 ? -4.449 -9.249 11.345 1.00 97.19 71 TYR A C 1
ATOM 564 O O . TYR A 1 71 ? -4.640 -8.267 10.625 1.00 97.19 71 TYR A O 1
ATOM 572 N N . LEU A 1 72 ? -4.279 -9.127 12.662 1.00 97.31 72 LEU A N 1
ATOM 573 C CA . LEU A 1 72 ? -4.124 -7.829 13.311 1.00 97.31 72 LEU A CA 1
ATOM 574 C C . LEU A 1 72 ? -2.678 -7.353 13.132 1.00 97.31 72 LEU A C 1
ATOM 576 O O . LEU A 1 72 ? -1.758 -7.951 13.683 1.00 97.31 72 LEU A O 1
ATOM 580 N N . ARG A 1 73 ? -2.484 -6.269 12.372 1.00 96.62 73 ARG A N 1
ATOM 581 C CA . ARG A 1 73 ? -1.163 -5.635 12.176 1.00 96.62 73 ARG A CA 1
ATOM 582 C C . ARG A 1 73 ? -0.873 -4.498 13.150 1.00 96.62 73 ARG A C 1
ATOM 584 O O . ARG A 1 73 ? 0.206 -3.916 13.128 1.00 96.62 73 ARG A O 1
ATOM 591 N N . VAL A 1 74 ? -1.827 -4.188 14.028 1.00 97.69 74 VAL A N 1
ATOM 592 C CA . VAL A 1 74 ? -1.599 -3.256 15.132 1.00 97.69 74 VAL A CA 1
ATOM 593 C C . VAL A 1 74 ? -0.585 -3.874 16.110 1.00 97.69 74 VAL A C 1
ATOM 595 O O . VAL A 1 74 ? -0.794 -5.018 16.517 1.00 97.69 74 VAL A O 1
ATOM 598 N N . PRO A 1 75 ? 0.487 -3.156 16.504 1.00 97.00 75 PRO A N 1
ATOM 599 C CA . PRO A 1 75 ? 1.536 -3.703 17.355 1.00 97.00 75 PRO A CA 1
ATOM 600 C C . PRO A 1 75 ? 1.000 -4.205 18.693 1.00 97.00 75 PRO A C 1
ATOM 602 O O . PRO A 1 75 ? 0.141 -3.570 19.319 1.00 97.00 75 PRO A O 1
ATOM 605 N N . GLU A 1 76 ? 1.544 -5.333 19.149 1.00 94.88 76 GLU A N 1
ATOM 606 C CA . GLU A 1 76 ? 1.187 -5.917 20.438 1.00 94.88 76 GLU A CA 1
ATOM 607 C C . GLU A 1 76 ? 1.441 -4.917 21.577 1.00 94.88 76 GLU A C 1
ATOM 609 O O . GLU A 1 76 ? 2.449 -4.212 21.612 1.00 94.88 76 GLU A O 1
ATOM 614 N N . GLY A 1 77 ? 0.498 -4.831 22.517 1.00 94.44 77 GLY A N 1
ATOM 615 C CA . GLY A 1 77 ? 0.573 -3.882 23.628 1.00 94.44 77 GLY A CA 1
ATOM 616 C C . GLY A 1 77 ? 0.104 -2.463 23.295 1.00 94.44 77 GLY A C 1
ATOM 617 O O . GLY A 1 77 ? 0.118 -1.617 24.194 1.00 94.44 77 GLY A O 1
ATOM 618 N N . THR A 1 78 ? -0.360 -2.202 22.065 1.00 98.38 78 THR A N 1
ATOM 619 C CA . THR A 1 78 ? -1.071 -0.957 21.738 1.00 98.38 78 THR A CA 1
ATOM 620 C C . THR A 1 78 ? -2.289 -0.784 22.651 1.00 98.38 78 THR A C 1
ATOM 622 O O . THR A 1 78 ? -3.054 -1.725 22.862 1.00 98.38 78 THR A O 1
ATOM 625 N N . LYS A 1 79 ? -2.496 0.422 23.193 1.00 98.38 79 LYS A N 1
ATOM 626 C CA . LYS A 1 79 ? -3.655 0.758 24.039 1.00 98.38 79 LYS A CA 1
ATOM 627 C C . LYS A 1 79 ? -4.377 1.986 23.518 1.00 98.38 79 LYS A C 1
ATOM 629 O O . LYS A 1 79 ? -3.738 2.923 23.047 1.00 98.38 79 LYS A O 1
ATOM 634 N N . VAL A 1 80 ? -5.696 2.008 23.696 1.00 98.62 80 VAL A N 1
ATOM 635 C CA . VAL A 1 80 ? -6.537 3.172 23.400 1.00 98.62 80 VAL A CA 1
ATOM 636 C C . VAL A 1 80 ? -6.610 4.070 24.628 1.00 98.62 80 VAL A C 1
ATOM 638 O O . VAL A 1 80 ? -7.264 3.750 25.624 1.00 98.62 80 VAL A O 1
ATOM 641 N N . ASN A 1 81 ? -5.950 5.220 24.567 1.00 98.50 81 ASN A N 1
ATOM 642 C CA . ASN A 1 81 ? -6.005 6.203 25.641 1.00 98.50 81 ASN A CA 1
ATOM 643 C C . ASN A 1 81 ? -7.383 6.878 25.633 1.00 98.50 81 ASN A C 1
ATOM 645 O O . ASN A 1 81 ? -8.125 6.812 26.620 1.00 98.50 81 ASN A O 1
ATOM 649 N N . SER A 1 82 ? -7.772 7.451 24.490 1.00 98.50 82 SER A N 1
ATOM 650 C CA . SER A 1 82 ? -9.060 8.126 24.313 1.00 98.50 82 SER A CA 1
ATOM 651 C C . SER A 1 82 ? -9.535 8.088 22.862 1.00 98.50 82 SER A C 1
ATOM 653 O O . SER A 1 82 ? -8.727 7.943 21.948 1.00 98.50 82 SER A O 1
ATOM 655 N N . VAL A 1 83 ? -10.845 8.240 22.660 1.00 98.50 83 VAL A N 1
ATOM 656 C CA . VAL A 1 83 ? -11.431 8.518 21.343 1.00 98.50 83 VAL A CA 1
ATOM 657 C C . VAL A 1 83 ? -12.433 9.655 21.491 1.00 98.50 83 VAL A C 1
ATOM 659 O O . VAL A 1 83 ? -13.255 9.621 22.405 1.00 98.50 83 VAL A O 1
ATOM 662 N N . THR A 1 84 ? -12.382 10.670 20.635 1.00 98.19 84 THR A N 1
ATOM 663 C CA . THR A 1 84 ? -13.379 11.755 20.614 1.00 98.19 84 THR A CA 1
ATOM 664 C C . THR A 1 84 ? -13.903 11.951 19.201 1.00 98.19 84 THR A C 1
ATOM 666 O O . THR A 1 84 ? -13.132 11.838 18.257 1.00 98.19 84 THR A O 1
ATOM 669 N N . LEU A 1 85 ? -15.198 12.227 19.046 1.00 98.00 85 LEU A N 1
ATOM 670 C CA . LEU A 1 85 ? -15.806 12.532 17.751 1.00 98.00 85 LEU A CA 1
ATOM 671 C C . LEU A 1 85 ? -16.194 14.009 17.724 1.00 98.00 85 LEU A C 1
ATOM 673 O O . LEU A 1 85 ? -16.970 14.445 18.571 1.00 98.00 85 LEU A O 1
ATOM 677 N N . ASN A 1 86 ? -15.675 14.754 16.751 1.00 97.75 86 ASN A N 1
ATOM 678 C CA . ASN A 1 86 ? -16.045 16.147 16.505 1.00 97.75 86 ASN A CA 1
ATOM 679 C C . ASN A 1 86 ? -16.222 16.347 14.999 1.00 97.75 86 ASN A C 1
ATOM 681 O O . ASN A 1 86 ? -15.314 16.017 14.242 1.00 97.75 86 ASN A O 1
ATOM 685 N N . ASP A 1 87 ? -17.380 16.861 14.578 1.00 96.31 87 ASP A N 1
ATOM 686 C CA . ASP A 1 87 ? -17.688 17.182 13.175 1.00 96.31 87 ASP A CA 1
ATOM 687 C C . ASP A 1 87 ? -17.317 16.060 12.183 1.00 96.31 87 ASP A C 1
ATOM 689 O O . ASP A 1 87 ? -16.639 16.285 11.183 1.00 96.31 87 ASP A O 1
ATOM 693 N N . GLY A 1 88 ? -17.711 14.822 12.503 1.00 97.62 88 GLY A N 1
ATOM 694 C CA . GLY A 1 88 ? -17.436 13.644 11.671 1.00 97.62 88 GLY A CA 1
ATOM 695 C C . GLY A 1 88 ? -16.003 13.103 11.762 1.00 97.62 88 GLY A C 1
ATOM 696 O O . GLY A 1 88 ? -15.705 12.065 11.177 1.00 97.62 88 GLY A O 1
ATOM 697 N N . VAL A 1 89 ? -15.102 13.745 12.512 1.00 98.62 89 VAL A N 1
ATOM 698 C CA . VAL A 1 89 ? -13.715 13.294 12.695 1.00 98.62 89 VAL A CA 1
ATOM 699 C C . VAL A 1 89 ? -13.541 12.611 14.051 1.00 98.62 89 VAL A C 1
ATOM 701 O O . VAL A 1 89 ? -13.636 13.251 15.102 1.00 98.62 89 VAL A O 1
ATOM 704 N N . ALA A 1 90 ? -13.259 11.308 14.034 1.00 98.69 90 ALA A N 1
ATOM 705 C CA . ALA A 1 90 ? -12.897 10.540 15.218 1.00 98.69 90 ALA A CA 1
ATOM 706 C C . ALA A 1 90 ? -11.387 10.655 15.497 1.00 98.69 90 ALA A C 1
ATOM 708 O O . ALA A 1 90 ? -10.562 10.073 14.796 1.00 98.69 90 ALA A O 1
ATOM 709 N N . SER A 1 91 ? -11.012 11.391 16.538 1.00 98.56 91 SER A N 1
ATOM 710 C CA . SER A 1 91 ? -9.631 11.491 17.020 1.00 98.56 91 SER A CA 1
ATOM 711 C C . SER A 1 91 ? -9.333 10.353 17.991 1.00 98.56 91 SER A C 1
ATOM 713 O O . SER A 1 91 ? -9.902 10.317 19.084 1.00 98.56 91 SER A O 1
ATOM 715 N N . VAL A 1 92 ? -8.449 9.437 17.597 1.00 98.75 92 VAL A N 1
ATOM 716 C CA . VAL A 1 92 ? -8.059 8.229 18.335 1.00 98.75 92 VAL A CA 1
ATOM 717 C C . VAL A 1 92 ? -6.649 8.413 18.887 1.00 98.75 92 VAL A C 1
ATOM 719 O O . VAL A 1 92 ? -5.679 8.386 18.130 1.00 98.75 92 VAL A O 1
ATOM 722 N N . ASP A 1 93 ? -6.532 8.559 20.206 1.00 98.81 93 ASP A N 1
ATOM 723 C CA . ASP A 1 93 ? -5.235 8.620 20.876 1.00 98.81 93 ASP A CA 1
ATOM 724 C C . ASP A 1 93 ? -4.805 7.244 21.371 1.00 98.81 93 ASP A C 1
ATOM 726 O O . ASP A 1 93 ? -5.495 6.605 22.173 1.00 98.81 93 ASP A O 1
ATOM 730 N N . LEU A 1 94 ? -3.639 6.807 20.907 1.00 98.75 94 LEU A N 1
ATOM 731 C CA . LEU A 1 94 ? -3.062 5.504 21.195 1.00 98.75 94 LEU A CA 1
ATOM 732 C C . LEU A 1 94 ? -1.754 5.634 21.983 1.00 98.75 94 LEU A C 1
ATOM 734 O O . LEU A 1 94 ? -1.053 6.643 21.939 1.00 98.75 94 LEU A O 1
ATOM 738 N N . SER A 1 95 ? -1.369 4.563 22.662 1.00 98.38 95 SER A N 1
ATOM 739 C CA . SER A 1 95 ? 0.010 4.323 23.101 1.00 98.38 95 SER A CA 1
ATOM 740 C C . SER A 1 95 ? 0.484 2.978 22.561 1.00 98.38 95 SER A C 1
ATOM 742 O O . SER A 1 95 ? -0.338 2.122 22.256 1.00 98.38 95 SER A O 1
ATOM 744 N N . GLY A 1 96 ? 1.795 2.794 22.385 1.00 96.62 96 GLY A N 1
ATOM 745 C CA . GLY A 1 96 ? 2.357 1.543 21.850 1.00 96.62 96 GLY A CA 1
ATOM 746 C C . GLY A 1 96 ? 2.159 1.319 20.344 1.00 96.62 96 GLY A C 1
ATOM 747 O O . GLY A 1 96 ? 2.619 0.309 19.833 1.00 96.62 96 GLY A O 1
ATOM 748 N N . PHE A 1 97 ? 1.549 2.265 19.621 1.00 97.25 97 PHE A N 1
ATOM 749 C CA . PHE A 1 97 ? 1.342 2.197 18.169 1.00 97.25 97 PHE A CA 1
ATOM 750 C C . PHE A 1 97 ? 2.633 2.535 17.392 1.00 97.25 97 PHE A C 1
ATOM 752 O O . PHE A 1 97 ? 2.759 3.584 16.760 1.00 97.25 97 PHE A O 1
ATOM 759 N N . THR A 1 98 ? 3.647 1.686 17.543 1.00 93.94 98 THR A N 1
ATOM 760 C CA . THR A 1 98 ? 4.997 1.821 16.976 1.00 93.94 98 THR A CA 1
ATOM 761 C C . THR A 1 98 ? 5.660 0.444 16.854 1.00 93.94 98 THR A C 1
ATOM 763 O O . THR A 1 98 ? 5.112 -0.545 17.329 1.00 93.94 98 THR A O 1
ATOM 766 N N . GLY A 1 99 ? 6.853 0.368 16.257 1.00 90.00 99 GLY A N 1
ATOM 767 C CA . GLY A 1 99 ? 7.606 -0.888 16.146 1.00 90.00 99 GLY A CA 1
ATOM 768 C C . GLY A 1 99 ? 7.028 -1.854 15.112 1.00 90.00 99 GLY A C 1
ATOM 769 O O . GLY A 1 99 ? 7.040 -3.064 15.320 1.00 90.00 99 GLY A O 1
ATOM 770 N N . PHE A 1 100 ? 6.492 -1.315 14.018 1.00 91.56 100 PHE A N 1
ATOM 771 C CA . PHE A 1 100 ? 6.006 -2.099 12.887 1.00 91.56 100 PHE A CA 1
ATOM 772 C C . PHE A 1 100 ? 7.156 -2.850 12.211 1.00 91.56 100 PHE A C 1
ATOM 774 O O . PHE A 1 100 ? 8.277 -2.345 12.152 1.00 91.56 100 PHE A O 1
ATOM 781 N N . LYS A 1 101 ? 6.865 -4.049 11.698 1.00 86.56 101 LYS A N 1
ATOM 782 C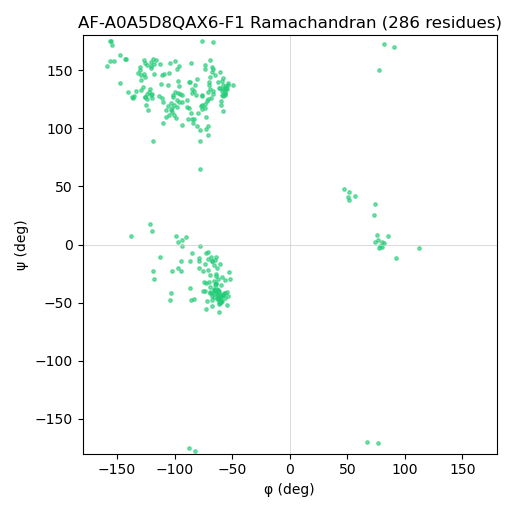 CA . LYS A 1 101 ? 7.848 -4.888 10.996 1.00 86.56 101 LYS A CA 1
ATOM 783 C C . LYS A 1 101 ? 8.257 -4.307 9.645 1.00 86.56 101 LYS A C 1
ATOM 785 O O . LYS A 1 101 ? 9.423 -4.335 9.276 1.00 86.56 101 LYS A O 1
ATOM 790 N N . GLY A 1 102 ? 7.291 -3.701 8.967 1.00 83.88 102 GLY A N 1
ATOM 791 C CA . GLY A 1 102 ? 7.465 -3.059 7.679 1.00 83.88 102 GLY A CA 1
ATOM 792 C C . GLY A 1 102 ? 6.410 -1.990 7.453 1.00 83.88 102 GLY A C 1
ATOM 793 O O . GLY A 1 102 ? 5.481 -1.804 8.251 1.00 83.88 102 GLY A O 1
ATOM 794 N N . VAL A 1 103 ? 6.550 -1.280 6.340 1.00 83.25 103 VAL A N 1
ATOM 795 C CA . VAL A 1 103 ? 5.647 -0.178 6.000 1.00 83.25 103 VAL A CA 1
ATOM 796 C C . VAL A 1 103 ? 4.249 -0.671 5.647 1.00 83.25 103 VAL A C 1
ATOM 798 O O . VAL A 1 103 ? 3.279 0.065 5.839 1.00 83.25 103 VAL A O 1
ATOM 801 N N . MET A 1 104 ? 4.122 -1.910 5.161 1.00 85.62 104 MET A N 1
ATOM 802 C CA . MET A 1 104 ? 2.818 -2.496 4.862 1.00 85.62 104 MET A CA 1
ATOM 803 C C . MET A 1 104 ? 2.093 -2.908 6.139 1.00 85.62 104 MET A C 1
ATOM 805 O O . MET A 1 104 ? 0.902 -2.636 6.263 1.00 85.62 104 MET A O 1
ATOM 809 N N . ASP A 1 105 ? 2.802 -3.469 7.124 1.00 91.12 105 ASP A N 1
ATOM 810 C CA . ASP A 1 105 ? 2.242 -3.723 8.459 1.00 91.12 105 ASP A CA 1
ATOM 811 C C . ASP A 1 105 ? 1.741 -2.408 9.093 1.00 91.12 105 ASP A C 1
ATOM 813 O O . ASP A 1 105 ? 0.620 -2.348 9.603 1.00 91.12 105 ASP A O 1
ATOM 817 N N . GLU A 1 106 ? 2.521 -1.326 8.985 1.00 92.81 106 GLU A N 1
ATOM 818 C CA . GLU A 1 106 ? 2.131 0.017 9.440 1.00 92.81 106 GLU A CA 1
ATOM 819 C C . GLU A 1 106 ? 0.871 0.540 8.726 1.00 92.81 106 GLU A C 1
ATOM 821 O O . GLU A 1 106 ? -0.071 1.020 9.368 1.00 92.81 106 GLU A O 1
ATOM 826 N N . ALA A 1 107 ? 0.827 0.429 7.394 1.00 90.88 107 ALA A N 1
ATOM 827 C CA . ALA A 1 107 ? -0.312 0.855 6.586 1.00 90.88 107 ALA A CA 1
ATOM 828 C C . ALA A 1 107 ? -1.581 0.061 6.922 1.00 90.88 107 ALA A C 1
ATOM 830 O O . ALA A 1 107 ? -2.643 0.654 7.121 1.00 90.88 107 ALA A O 1
ATOM 831 N N . MET A 1 108 ? -1.461 -1.259 7.060 1.00 94.19 108 MET A N 1
ATOM 832 C CA . MET A 1 108 ? -2.564 -2.148 7.414 1.00 94.19 108 MET A CA 1
ATOM 833 C C . MET A 1 108 ? -3.084 -1.892 8.825 1.00 94.19 108 MET A C 1
ATOM 835 O O . MET A 1 108 ? -4.295 -1.903 9.047 1.00 94.19 108 MET A O 1
ATOM 839 N N . ALA A 1 109 ? -2.202 -1.603 9.783 1.00 96.81 109 ALA A N 1
ATOM 840 C CA . ALA A 1 109 ? -2.599 -1.243 11.138 1.00 96.81 109 ALA A CA 1
ATOM 841 C C . ALA A 1 109 ? -3.429 0.045 11.167 1.00 96.81 109 ALA A C 1
ATOM 843 O O . ALA A 1 109 ? -4.490 0.085 11.793 1.00 96.81 109 ALA A O 1
ATOM 844 N N . ARG A 1 110 ? -2.980 1.087 10.451 1.00 96.50 110 ARG A N 1
ATOM 845 C CA . ARG A 1 110 ? -3.761 2.323 10.306 1.00 96.50 110 ARG A CA 1
ATOM 846 C C . ARG A 1 110 ? -5.096 2.046 9.634 1.00 96.50 110 ARG A C 1
ATOM 848 O O . ARG A 1 110 ? -6.128 2.447 10.161 1.00 96.50 110 ARG A O 1
ATOM 855 N N . ALA A 1 111 ? -5.086 1.343 8.505 1.00 96.50 111 ALA A N 1
ATOM 856 C CA . ALA A 1 111 ? -6.291 1.080 7.733 1.00 96.50 111 ALA A CA 1
ATOM 857 C C . ALA A 1 111 ? -7.313 0.230 8.497 1.00 96.50 111 ALA A C 1
ATOM 859 O O . ALA A 1 111 ? -8.510 0.470 8.356 1.00 96.50 111 ALA A O 1
ATOM 860 N N . SER A 1 112 ? -6.854 -0.690 9.350 1.00 98.38 112 SER A N 1
ATOM 861 C CA . SER A 1 112 ? -7.705 -1.468 10.257 1.00 98.38 112 SER A CA 1
ATOM 862 C C . SER A 1 112 ? -8.481 -0.550 11.206 1.00 98.38 112 SER A C 1
ATOM 864 O O . SER A 1 112 ? -9.700 -0.660 11.316 1.00 98.38 112 SER A O 1
ATOM 866 N N . ILE A 1 113 ? -7.802 0.407 11.849 1.00 98.69 113 ILE A N 1
ATOM 867 C CA . ILE A 1 113 ? -8.420 1.375 12.774 1.00 98.69 113 ILE A CA 1
ATOM 868 C C . ILE A 1 113 ? -9.357 2.326 12.024 1.00 98.69 113 ILE A C 1
ATOM 870 O 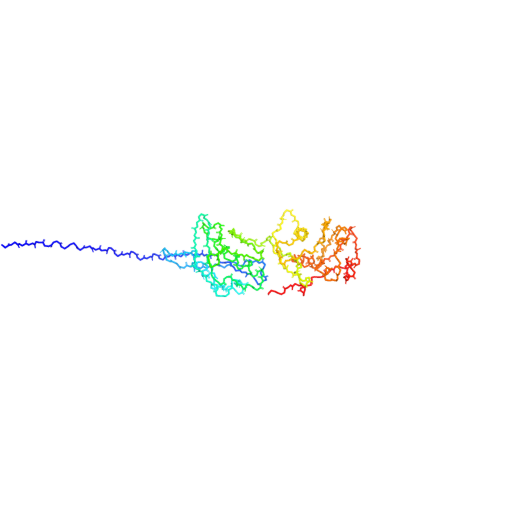O . ILE A 1 113 ? -10.496 2.532 12.444 1.00 98.69 113 ILE A O 1
ATOM 874 N N . VAL A 1 114 ? -8.877 2.888 10.911 1.00 98.56 114 VAL A N 1
ATOM 875 C CA . VAL A 1 114 ? -9.605 3.880 10.116 1.00 98.56 114 VAL A CA 1
ATOM 876 C C . VAL A 1 114 ? -10.899 3.283 9.573 1.00 98.56 114 VAL A C 1
ATOM 878 O O . VAL A 1 114 ? -11.968 3.776 9.917 1.00 98.56 114 VAL A O 1
ATOM 881 N N . ASN A 1 115 ? -10.821 2.187 8.810 1.00 98.50 115 ASN A N 1
ATOM 882 C CA . ASN A 1 115 ? -11.999 1.580 8.186 1.00 98.50 115 ASN A CA 1
ATOM 883 C C . ASN A 1 115 ? -12.999 1.036 9.211 1.00 98.50 115 ASN A C 1
ATOM 885 O O . ASN A 1 115 ? -14.204 1.130 8.991 1.00 98.50 115 ASN A O 1
ATOM 889 N N . THR A 1 116 ? -12.516 0.516 10.345 1.00 98.69 116 THR A N 1
ATOM 890 C CA . THR A 1 116 ? -13.391 0.071 11.436 1.00 98.69 116 THR A CA 1
ATOM 891 C C . THR A 1 116 ? -14.246 1.223 11.960 1.00 98.69 116 THR A C 1
ATOM 893 O O . THR A 1 116 ? -15.464 1.083 12.052 1.00 98.69 116 THR A O 1
ATOM 896 N N . LEU A 1 117 ? -13.651 2.379 12.266 1.00 98.69 117 LEU A N 1
ATOM 897 C CA . LEU A 1 117 ? -14.415 3.514 12.789 1.00 98.69 117 LEU A CA 1
A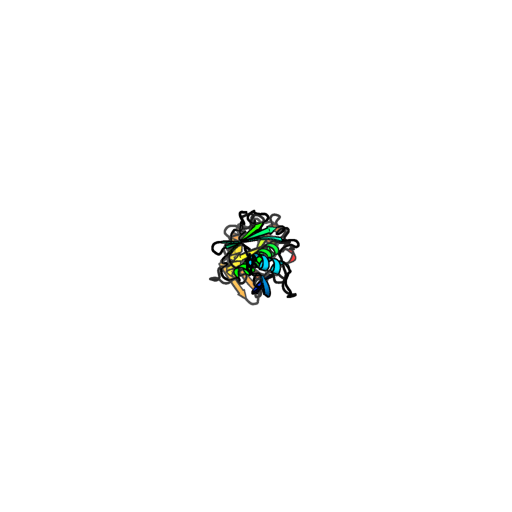TOM 898 C C . LEU A 1 117 ? -15.261 4.203 11.727 1.00 98.69 117 LEU A C 1
ATOM 900 O O . LEU A 1 117 ? -16.402 4.535 12.022 1.00 98.69 117 LEU A O 1
ATOM 904 N N . THR A 1 118 ? -14.758 4.377 10.504 1.00 98.44 118 THR A N 1
ATOM 905 C CA . THR A 1 118 ? -15.543 4.984 9.415 1.00 98.44 118 THR A CA 1
ATOM 906 C C . THR A 1 118 ? -16.665 4.076 8.904 1.00 98.44 118 THR A C 1
ATOM 908 O O . THR A 1 118 ? -17.459 4.495 8.070 1.00 98.44 118 THR A O 1
ATOM 911 N N . SER A 1 119 ? -16.744 2.824 9.372 1.00 97.69 119 SER A N 1
ATOM 912 C CA . SER A 1 119 ? -17.911 1.961 9.145 1.00 97.69 119 SER A CA 1
ATOM 913 C C . SER A 1 119 ? -19.091 2.281 10.071 1.00 97.69 119 SER A C 1
ATOM 915 O O . SER A 1 119 ? -20.188 1.769 9.853 1.00 97.69 119 SER A O 1
ATOM 917 N N . LEU A 1 120 ? -18.872 3.104 11.103 1.00 97.69 120 LEU A N 1
ATOM 918 C CA . LEU A 1 120 ? -19.909 3.563 12.020 1.00 97.69 120 LEU A CA 1
ATOM 919 C C . LEU A 1 120 ? -20.581 4.825 11.476 1.00 97.69 120 LEU A C 1
ATOM 921 O O . LEU A 1 120 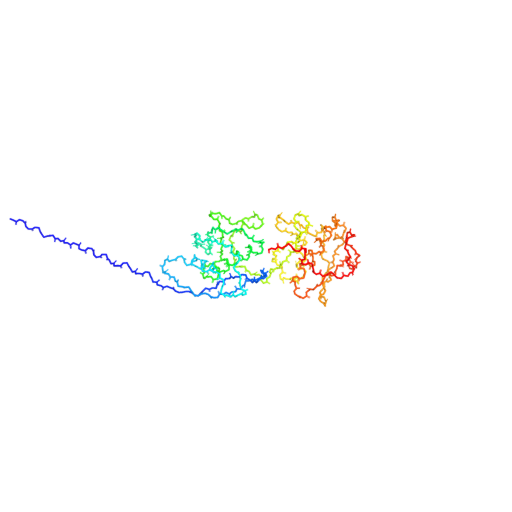? -19.918 5.741 10.987 1.00 97.69 120 LEU A O 1
ATOM 925 N N . ASP A 1 121 ? -21.900 4.900 11.636 1.00 95.31 121 ASP A N 1
ATOM 926 C CA . ASP A 1 121 ? -22.678 6.069 11.231 1.00 95.31 121 ASP A CA 1
ATOM 927 C C . ASP A 1 121 ? -22.160 7.351 11.907 1.00 95.31 121 ASP A C 1
ATOM 929 O O . ASP A 1 121 ? -22.002 7.418 13.128 1.00 95.31 121 ASP A O 1
ATOM 933 N N . GLY A 1 122 ? -21.929 8.392 11.102 1.00 96.38 122 GLY A N 1
ATOM 934 C CA . GLY A 1 122 ? -21.480 9.705 11.574 1.00 96.38 122 GLY A CA 1
ATOM 935 C C . GLY A 1 122 ? -19.967 9.855 11.762 1.00 96.38 122 GLY A C 1
ATOM 936 O O . GLY A 1 122 ? -19.539 10.889 12.276 1.00 96.38 122 GLY A O 1
ATOM 937 N N . VAL A 1 123 ? -19.160 8.868 11.355 1.00 98.56 123 VAL A N 1
ATOM 938 C CA . VAL A 1 123 ? -17.694 8.973 11.324 1.00 98.56 123 VAL A CA 1
ATOM 939 C C . VAL A 1 123 ? -17.204 9.031 9.877 1.00 98.56 123 VAL A C 1
ATOM 941 O O . VAL A 1 123 ? -17.126 8.021 9.186 1.00 98.56 123 VAL A O 1
ATOM 944 N N . ASP A 1 124 ? -16.818 10.222 9.430 1.00 98.06 124 ASP A N 1
ATOM 945 C CA . ASP A 1 124 ? -16.318 10.468 8.075 1.00 98.06 124 ASP A CA 1
ATOM 946 C C . ASP A 1 124 ? -14.810 10.220 7.965 1.00 98.06 124 ASP A C 1
ATOM 948 O O . ASP A 1 124 ? -14.307 9.756 6.938 1.00 98.06 124 ASP A O 1
ATOM 952 N N . LYS A 1 125 ? -14.064 10.583 9.016 1.00 98.62 125 LYS A N 1
ATOM 953 C CA . LYS A 1 125 ? -12.601 10.495 9.054 1.00 98.62 125 LYS A CA 1
ATOM 954 C C . LYS A 1 125 ? -12.088 10.092 10.425 1.00 98.62 125 LYS A C 1
ATOM 956 O O . LYS A 1 125 ? -12.741 10.306 11.442 1.00 98.62 125 LYS A O 1
ATOM 961 N N . VAL A 1 126 ? -10.861 9.588 10.454 1.00 98.81 126 VAL A N 1
ATOM 962 C CA . VAL A 1 126 ? -10.140 9.220 11.671 1.00 98.81 126 VAL A CA 1
ATOM 963 C C . VAL A 1 126 ? -8.796 9.931 11.709 1.00 98.81 126 VAL A C 1
ATOM 965 O O . VAL A 1 126 ? -8.005 9.831 10.772 1.00 98.81 126 VAL A O 1
ATOM 968 N N . LEU A 1 127 ? -8.521 10.628 12.806 1.00 98.50 127 LEU A N 1
ATOM 969 C CA . LEU A 1 127 ? -7.207 11.184 13.113 1.00 98.50 127 LEU A CA 1
ATOM 970 C C . LEU A 1 127 ? -6.536 10.296 14.161 1.00 98.50 127 LEU A C 1
ATOM 972 O O . LEU A 1 127 ? -7.072 10.128 15.252 1.00 98.50 127 LEU A O 1
ATOM 976 N N . ILE A 1 128 ? -5.361 9.748 13.851 1.00 98.62 128 ILE A N 1
ATOM 977 C CA . ILE A 1 128 ? -4.584 8.953 14.809 1.00 98.62 128 ILE A CA 1
ATOM 978 C C . ILE A 1 128 ? -3.548 9.850 15.488 1.00 98.62 128 ILE A C 1
ATOM 980 O O . ILE A 1 128 ? -2.759 10.528 14.823 1.00 98.62 128 ILE A O 1
ATOM 984 N N . THR A 1 129 ? -3.516 9.808 16.816 1.00 98.38 129 THR A N 1
ATOM 985 C CA . THR A 1 129 ? -2.451 10.392 17.633 1.00 98.38 129 THR A CA 1
ATOM 986 C C . THR A 1 129 ? -1.777 9.315 18.475 1.00 98.38 129 THR A C 1
ATOM 988 O O . THR A 1 129 ? -2.381 8.298 18.816 1.00 98.38 129 THR A O 1
ATOM 991 N N . VAL A 1 130 ? -0.502 9.521 18.805 1.00 98.31 130 VAL A N 1
ATOM 992 C CA . VAL A 1 130 ? 0.256 8.651 19.708 1.00 98.31 130 VAL A CA 1
ATOM 993 C C . VAL A 1 130 ? 0.788 9.478 20.868 1.00 98.31 130 VAL A C 1
ATOM 995 O O . VAL A 1 130 ? 1.612 10.376 20.682 1.00 98.31 130 VAL A O 1
ATOM 998 N N . ASN A 1 131 ? 0.320 9.170 22.078 1.00 97.75 131 ASN A N 1
ATOM 999 C CA . ASN A 1 131 ? 0.617 9.918 23.302 1.00 97.75 131 ASN A CA 1
ATOM 1000 C C . ASN A 1 131 ? 0.358 11.433 23.148 1.00 97.75 131 ASN A C 1
ATOM 1002 O O . ASN A 1 131 ? 1.196 12.261 23.517 1.00 97.75 131 ASN A O 1
ATOM 1006 N N . GLY A 1 132 ? -0.784 11.792 22.560 1.00 96.69 132 GLY A N 1
ATOM 1007 C CA . GLY A 1 132 ? -1.240 13.170 22.364 1.00 96.69 132 GLY A CA 1
ATOM 1008 C C . GLY A 1 132 ? -0.563 13.939 21.224 1.00 96.69 132 GLY A C 1
ATOM 1009 O O . GLY A 1 132 ? -0.839 15.125 21.058 1.00 96.69 132 GLY A O 1
ATOM 1010 N N . LYS A 1 133 ? 0.321 13.308 20.443 1.00 97.12 133 LYS A N 1
ATOM 1011 C CA . LYS A 1 133 ? 0.967 13.916 19.266 1.00 97.12 133 LYS A CA 1
ATOM 1012 C C . LYS A 1 133 ? 0.430 13.300 17.983 1.00 97.12 133 LYS A C 1
ATOM 1014 O O . LYS A 1 133 ? 0.139 12.109 17.969 1.00 97.12 133 LYS A O 1
ATOM 1019 N N . GLU A 1 134 ? 0.335 14.083 16.911 1.00 95.94 134 GLU A N 1
ATOM 1020 C CA . GLU A 1 134 ? -0.049 13.548 15.601 1.00 95.94 134 GLU A CA 1
ATOM 1021 C C . GLU A 1 134 ? 0.849 12.383 15.195 1.00 95.94 134 GLU A C 1
ATOM 1023 O O . GLU A 1 134 ? 2.069 12.412 15.390 1.00 95.94 134 GLU A O 1
ATOM 1028 N N . TYR A 1 135 ? 0.224 11.344 14.650 1.00 96.75 135 TYR A N 1
ATOM 1029 C CA . TYR A 1 135 ? 0.958 10.200 14.155 1.00 96.75 135 TYR A CA 1
ATOM 1030 C C . TYR A 1 135 ? 1.766 10.580 12.909 1.00 96.75 135 TYR A C 1
ATOM 1032 O O . TYR A 1 135 ? 1.228 11.096 11.924 1.00 96.75 135 TYR A O 1
ATOM 1040 N N . ILE A 1 136 ? 3.065 10.298 12.969 1.00 92.12 136 ILE A N 1
ATOM 1041 C CA . ILE A 1 136 ? 4.000 10.441 11.857 1.00 92.12 136 ILE A CA 1
ATOM 1042 C C . ILE A 1 136 ? 4.167 9.058 11.234 1.00 92.12 136 ILE A C 1
ATOM 1044 O O . ILE A 1 136 ? 4.594 8.131 11.922 1.00 92.12 136 ILE A O 1
ATOM 1048 N N . GLY A 1 137 ? 3.793 8.917 9.964 1.00 86.81 137 GLY A N 1
ATOM 1049 C CA . GLY A 1 137 ? 3.934 7.652 9.241 1.00 86.81 137 GLY A CA 1
ATOM 1050 C C . GLY A 1 137 ? 5.301 7.507 8.574 1.00 86.81 137 GLY A C 1
ATOM 1051 O O . GLY A 1 137 ? 6.153 8.393 8.671 1.00 86.81 137 GLY A O 1
ATOM 1052 N N . ALA A 1 138 ? 5.475 6.426 7.815 1.00 79.69 138 ALA A N 1
ATOM 1053 C CA . ALA A 1 138 ? 6.704 6.121 7.072 1.00 79.69 138 ALA A CA 1
ATOM 1054 C C . ALA A 1 138 ? 7.225 7.245 6.145 1.00 79.69 138 ALA A C 1
ATOM 1056 O O . ALA A 1 138 ? 8.417 7.301 5.862 1.00 79.69 138 ALA A O 1
ATOM 1057 N N . SER A 1 139 ? 6.372 8.169 5.685 1.00 76.81 139 SER A N 1
ATOM 1058 C CA . SER A 1 139 ? 6.805 9.319 4.871 1.00 76.81 139 SER A CA 1
ATOM 1059 C C . SER A 1 139 ? 7.595 10.376 5.657 1.00 76.81 139 SER A C 1
ATOM 1061 O O . SER A 1 139 ? 8.165 11.286 5.057 1.00 76.81 139 SER A O 1
ATOM 1063 N N . GLY A 1 14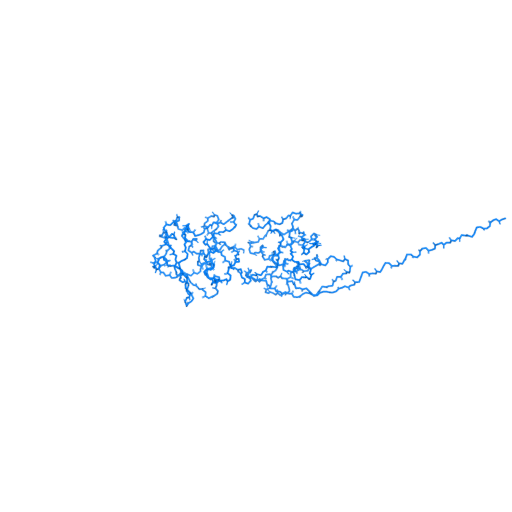0 ? 7.595 10.304 6.992 1.00 83.56 140 GLY A N 1
ATOM 1064 C CA . GLY A 1 140 ? 8.194 11.304 7.878 1.00 83.56 140 GLY A CA 1
ATOM 1065 C C . GLY A 1 140 ? 7.330 12.549 8.109 1.00 83.56 140 GLY A C 1
ATOM 1066 O O . GLY A 1 140 ? 7.710 13.411 8.899 1.00 83.56 140 GLY A O 1
ATOM 1067 N N . ASN A 1 141 ? 6.158 12.637 7.472 1.00 86.31 141 ASN A N 1
ATOM 1068 C CA . ASN A 1 141 ? 5.199 13.724 7.659 1.00 86.31 141 ASN A CA 1
ATOM 1069 C C . ASN A 1 141 ? 4.004 13.278 8.520 1.00 86.31 141 ASN A C 1
ATOM 1071 O O . ASN A 1 141 ? 3.687 12.082 8.560 1.00 86.31 141 ASN A O 1
ATOM 1075 N N . PRO A 1 142 ? 3.306 14.218 9.189 1.00 93.06 142 PRO A N 1
ATOM 1076 C CA . PRO A 1 142 ? 2.048 13.905 9.850 1.00 93.06 142 PRO A CA 1
ATOM 1077 C C . PRO A 1 142 ? 1.028 13.343 8.861 1.00 93.06 142 PRO A C 1
ATOM 1079 O O . PRO A 1 142 ? 0.841 13.888 7.774 1.00 93.06 142 PRO A O 1
ATOM 1082 N N . VAL A 1 143 ? 0.366 12.250 9.243 1.00 92.31 143 VAL A N 1
ATOM 1083 C CA . VAL A 1 143 ? -0.617 11.578 8.376 1.00 92.31 143 VAL A CA 1
ATOM 1084 C C . VAL A 1 143 ? -1.928 12.370 8.286 1.00 92.31 143 VAL A C 1
ATOM 1086 O O . VAL A 1 143 ? -2.577 12.377 7.243 1.00 92.31 143 VAL A O 1
ATOM 1089 N N . GLY A 1 144 ? -2.303 13.071 9.362 1.00 95.75 144 GLY A N 1
ATOM 1090 C CA . GLY A 1 144 ? -3.554 13.828 9.447 1.00 95.75 144 GLY A CA 1
ATOM 1091 C C . GLY A 1 144 ? -4.819 12.948 9.454 1.00 95.75 144 GLY A C 1
ATOM 1092 O O . GLY A 1 144 ? -4.736 11.728 9.627 1.00 95.75 144 GLY A O 1
ATOM 1093 N N . PRO A 1 145 ? -6.016 13.555 9.316 1.00 97.44 145 PRO A N 1
ATOM 1094 C CA . PRO A 1 145 ? -7.281 12.823 9.278 1.00 97.44 145 PRO A CA 1
ATOM 1095 C C . PRO A 1 145 ? -7.457 12.024 7.978 1.00 97.44 145 PRO A C 1
ATOM 1097 O O . PRO A 1 145 ? -7.440 12.592 6.884 1.00 97.44 145 PRO A O 1
ATOM 1100 N N . MET A 1 146 ? -7.710 10.723 8.101 1.00 96.12 146 MET A N 1
ATOM 1101 C CA . MET A 1 146 ? -7.897 9.784 6.990 1.00 96.12 146 MET A CA 1
ATOM 1102 C C . MET A 1 146 ? -9.372 9.408 6.827 1.00 96.12 146 MET A C 1
ATOM 1104 O O . MET A 1 146 ? -10.046 9.153 7.819 1.00 96.12 146 MET A O 1
ATOM 1108 N N . GLY A 1 147 ? -9.868 9.355 5.590 1.00 96.06 147 GLY A N 1
ATOM 1109 C CA . GLY A 1 147 ? -11.146 8.700 5.280 1.00 96.06 147 GLY A CA 1
ATOM 1110 C C . GLY A 1 147 ? -10.984 7.181 5.121 1.00 96.06 147 GLY A C 1
ATOM 1111 O O . GLY A 1 147 ? -9.864 6.685 5.270 1.00 96.06 147 GLY A O 1
ATOM 1112 N N . PRO A 1 148 ? -12.065 6.453 4.783 1.00 94.38 148 PRO A N 1
ATOM 1113 C CA . PRO A 1 148 ? -11.994 5.030 4.456 1.00 94.38 148 PRO A CA 1
ATOM 1114 C C . PRO A 1 148 ? -10.896 4.745 3.427 1.00 94.38 148 PRO A C 1
ATOM 1116 O O . PRO A 1 148 ? -10.736 5.491 2.458 1.00 94.38 148 PRO A O 1
ATOM 1119 N N . ILE A 1 149 ? -10.144 3.668 3.647 1.00 90.44 149 ILE A N 1
ATOM 1120 C CA . ILE A 1 149 ? -9.044 3.258 2.771 1.00 90.44 149 ILE A CA 1
ATOM 1121 C C . ILE A 1 149 ? -9.495 2.017 2.015 1.00 90.44 149 ILE A C 1
ATOM 1123 O O . ILE A 1 149 ? -9.720 0.973 2.629 1.00 90.44 149 ILE A O 1
ATOM 1127 N N . ASP A 1 150 ? -9.608 2.157 0.69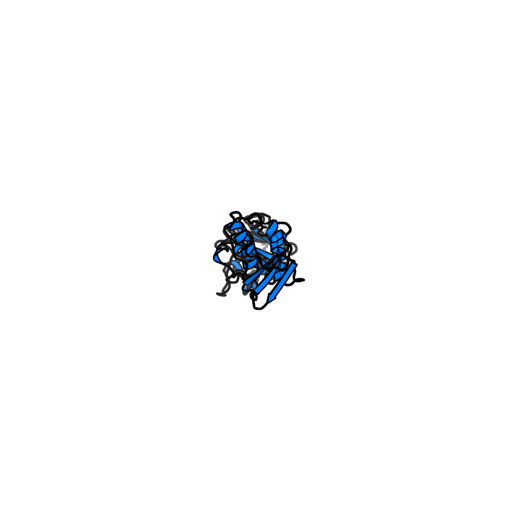8 1.00 85.94 150 ASP A N 1
ATOM 1128 C CA . ASP A 1 150 ? -9.900 1.073 -0.232 1.00 85.94 150 ASP A CA 1
ATOM 1129 C C . ASP A 1 150 ? -8.607 0.669 -0.950 1.00 85.94 150 ASP A C 1
ATOM 1131 O O . ASP A 1 150 ? -8.003 1.475 -1.663 1.00 85.94 150 ASP A O 1
ATOM 1135 N N . PHE A 1 151 ? -8.164 -0.568 -0.724 1.00 83.38 151 PHE A N 1
ATOM 1136 C CA . PHE A 1 151 ? -6.951 -1.108 -1.337 1.00 83.38 151 PHE A CA 1
ATOM 1137 C C . PHE A 1 151 ? -7.197 -1.696 -2.727 1.00 83.38 151 PHE A C 1
ATOM 1139 O O . PHE A 1 151 ? -6.229 -1.999 -3.418 1.00 83.38 151 PHE A O 1
ATOM 1146 N N . SER A 1 152 ? -8.453 -1.802 -3.181 1.00 76.12 152 SER A N 1
ATOM 1147 C CA . SER A 1 152 ? -8.785 -2.409 -4.480 1.00 76.12 152 SER A CA 1
ATOM 1148 C C . SER A 1 152 ? -8.165 -1.688 -5.685 1.00 76.12 152 SER A C 1
ATOM 1150 O O . SER A 1 152 ? -8.048 -2.278 -6.758 1.00 76.12 152 SER A O 1
ATOM 1152 N N . ASP A 1 153 ? -7.708 -0.446 -5.499 1.00 76.75 153 ASP A N 1
ATOM 1153 C CA . ASP A 1 153 ? -7.040 0.367 -6.524 1.00 76.75 153 ASP A CA 1
ATOM 1154 C C . ASP A 1 153 ? -5.614 0.781 -6.150 1.00 76.75 153 ASP A C 1
ATOM 1156 O O . ASP A 1 153 ? -5.030 1.677 -6.773 1.00 76.75 153 ASP A O 1
ATOM 1160 N N . MET A 1 154 ? -5.066 0.179 -5.096 1.00 85.56 154 MET A N 1
ATOM 1161 C CA . MET A 1 154 ? -3.704 0.430 -4.658 1.00 85.56 154 MET A CA 1
ATOM 1162 C C . MET A 1 154 ? -2.804 -0.707 -5.117 1.00 85.56 154 MET A C 1
ATOM 1164 O O . MET A 1 154 ? -3.075 -1.875 -4.862 1.00 85.56 154 MET A O 1
ATOM 1168 N N . TYR A 1 155 ? -1.700 -0.353 -5.762 1.00 88.12 155 TYR A N 1
ATOM 1169 C CA . TYR A 1 155 ? -0.715 -1.312 -6.244 1.00 88.12 155 TYR A CA 1
ATOM 1170 C C . TYR A 1 155 ? 0.616 -1.062 -5.559 1.00 88.12 155 TYR A C 1
ATOM 1172 O O . TYR A 1 155 ? 0.965 0.080 -5.238 1.00 88.12 155 TYR A O 1
ATOM 1180 N N . ARG A 1 156 ? 1.365 -2.139 -5.322 1.00 90.50 156 ARG A N 1
ATOM 1181 C CA . ARG A 1 156 ? 2.739 -2.025 -4.848 1.00 90.50 156 ARG A CA 1
ATOM 1182 C C . ARG A 1 156 ? 3.625 -1.629 -6.009 1.00 90.50 156 ARG A C 1
ATOM 1184 O O . ARG A 1 156 ? 3.623 -2.255 -7.064 1.00 90.50 156 ARG A O 1
ATOM 1191 N N . VAL A 1 157 ? 4.394 -0.586 -5.767 1.00 95.06 157 VAL A N 1
ATOM 1192 C CA . VAL A 1 157 ? 5.421 -0.102 -6.667 1.00 95.06 157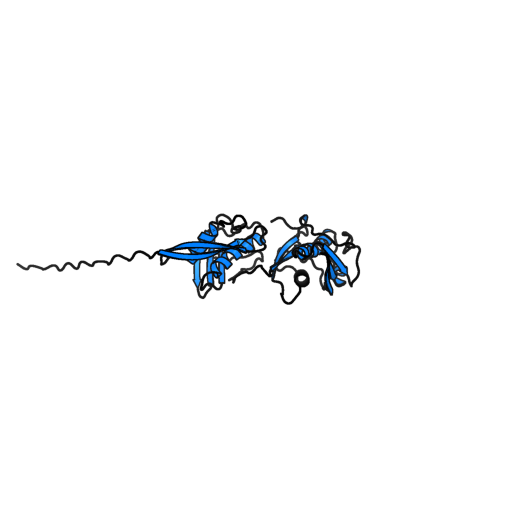 VAL A CA 1
ATOM 1193 C C . VAL A 1 157 ? 6.738 -0.177 -5.912 1.00 95.06 157 VAL A C 1
ATOM 1195 O O . VAL A 1 157 ? 6.844 0.304 -4.785 1.00 95.06 157 VAL A O 1
ATOM 1198 N N . TYR A 1 158 ? 7.725 -0.837 -6.499 1.00 96.62 158 TYR A N 1
ATOM 1199 C CA . TYR A 1 158 ? 8.974 -1.168 -5.826 1.00 96.62 158 TYR A CA 1
ATOM 1200 C C . TYR A 1 158 ? 10.059 -0.159 -6.173 1.00 96.62 158 TYR A C 1
ATOM 1202 O O . TYR A 1 158 ? 10.382 0.024 -7.343 1.00 96.62 158 TYR A O 1
ATOM 1210 N N . PHE A 1 159 ? 10.661 0.458 -5.160 1.00 97.56 159 PHE A N 1
ATOM 1211 C CA . PHE A 1 159 ? 11.798 1.366 -5.315 1.00 97.56 159 PHE A CA 1
ATOM 1212 C C . PHE A 1 159 ? 13.016 0.838 -4.565 1.00 97.56 159 PHE A C 1
ATOM 1214 O O . PHE A 1 159 ? 12.885 0.025 -3.657 1.00 97.56 159 PHE A O 1
ATOM 1221 N N . SER A 1 160 ? 14.204 1.309 -4.930 1.00 97.50 160 SER A N 1
ATOM 1222 C CA . SER A 1 160 ? 15.439 0.939 -4.242 1.00 97.50 160 SER A CA 1
ATOM 1223 C C . SER A 1 160 ? 15.463 1.539 -2.839 1.00 97.50 160 SER A C 1
ATOM 1225 O O . SER A 1 160 ? 15.060 2.687 -2.647 1.00 97.50 160 SER A O 1
ATOM 1227 N N . ASP A 1 161 ? 16.018 0.820 -1.871 1.00 95.12 161 ASP A N 1
ATOM 1228 C CA . ASP A 1 161 ? 16.422 1.423 -0.604 1.00 95.12 161 ASP A CA 1
ATOM 1229 C C . ASP A 1 161 ? 17.589 2.418 -0.797 1.00 95.12 161 ASP A C 1
ATOM 1231 O O . ASP A 1 161 ? 18.127 2.590 -1.899 1.00 95.12 161 ASP A O 1
ATOM 1235 N N . MET A 1 162 ? 17.976 3.119 0.275 1.00 93.38 162 MET A N 1
ATOM 1236 C CA . MET A 1 162 ? 19.073 4.101 0.227 1.00 93.38 162 MET A CA 1
ATOM 1237 C C . MET A 1 162 ? 20.452 3.478 -0.049 1.00 93.38 162 MET A C 1
ATOM 1239 O O . MET A 1 162 ? 21.376 4.204 -0.414 1.00 93.38 162 MET A O 1
ATOM 1243 N N . ASN A 1 163 ? 20.606 2.164 0.142 1.00 93.81 163 ASN A N 1
ATOM 1244 C CA . ASN A 1 163 ? 21.875 1.457 -0.036 1.00 93.81 163 ASN A CA 1
ATOM 1245 C C . ASN A 1 163 ? 22.017 0.839 -1.435 1.00 93.81 163 ASN A C 1
ATOM 1247 O O . ASN A 1 163 ? 23.124 0.457 -1.812 1.00 93.81 163 ASN A O 1
ATOM 1251 N N . GLY A 1 164 ? 20.930 0.750 -2.209 1.00 94.12 164 GLY A N 1
ATOM 1252 C CA . GLY A 1 164 ? 20.935 0.070 -3.504 1.00 94.12 164 GLY A CA 1
ATOM 1253 C C . GLY A 1 164 ? 20.993 -1.451 -3.381 1.00 94.12 164 GLY A C 1
ATOM 1254 O O . GLY A 1 164 ? 21.528 -2.102 -4.279 1.00 94.12 164 GLY A O 1
ATOM 1255 N N . GLU A 1 165 ? 20.526 -2.000 -2.257 1.00 94.50 165 GLU A N 1
ATOM 1256 C CA . GLU A 1 165 ? 20.631 -3.431 -1.942 1.00 94.50 165 GLU A CA 1
ATOM 1257 C C . GLU A 1 165 ? 19.303 -4.159 -2.152 1.00 94.50 165 GLU A C 1
ATOM 1259 O O . GLU A 1 165 ? 19.291 -5.243 -2.731 1.00 94.50 165 GLU A O 1
ATOM 1264 N N . TYR A 1 166 ? 18.193 -3.539 -1.740 1.00 96.88 166 TYR A N 1
ATOM 1265 C CA . TYR A 1 166 ? 16.864 -4.140 -1.814 1.00 96.88 166 TYR A CA 1
ATOM 1266 C C . TYR A 1 166 ? 15.835 -3.217 -2.457 1.00 96.88 166 TYR A C 1
ATOM 1268 O O . TYR A 1 166 ? 15.893 -1.991 -2.341 1.00 96.88 166 TYR A O 1
ATOM 1276 N N . LEU A 1 167 ? 14.827 -3.841 -3.055 1.00 97.25 167 LEU A N 1
ATOM 1277 C CA . LEU A 1 167 ? 13.569 -3.234 -3.439 1.00 97.25 167 LEU A CA 1
ATOM 1278 C C . LEU A 1 167 ? 12.613 -3.199 -2.247 1.00 97.25 167 LEU A C 1
ATOM 1280 O O . LEU A 1 167 ? 12.396 -4.195 -1.560 1.00 97.25 167 LEU A O 1
ATOM 1284 N N . VAL A 1 168 ? 12.000 -2.046 -2.022 1.00 93.88 168 VAL A N 1
ATOM 1285 C CA . VAL A 1 168 ? 11.042 -1.812 -0.945 1.00 93.88 168 VAL A CA 1
ATOM 1286 C C . VAL A 1 168 ? 9.708 -1.400 -1.566 1.00 93.88 168 VAL A C 1
ATOM 1288 O O . VAL A 1 168 ? 9.688 -0.487 -2.400 1.00 93.88 168 VAL A O 1
ATOM 1291 N N . PRO A 1 169 ? 8.588 -2.039 -1.182 1.00 92.25 169 PRO A N 1
ATOM 1292 C CA . PRO A 1 169 ? 7.283 -1.677 -1.710 1.00 92.25 169 PRO A CA 1
ATOM 1293 C C . PRO A 1 169 ? 6.822 -0.315 -1.178 1.00 92.25 169 PRO A C 1
ATOM 1295 O O . PRO A 1 169 ? 6.944 0.015 0.006 1.00 92.25 169 PRO A O 1
ATOM 1298 N N . GLU A 1 170 ? 6.209 0.462 -2.059 1.00 89.94 170 GLU A N 1
ATOM 1299 C CA . GLU A 1 170 ? 5.422 1.647 -1.745 1.00 89.94 170 GLU A CA 1
ATOM 1300 C C . GLU A 1 170 ? 4.035 1.484 -2.382 1.00 89.94 170 GLU A C 1
ATOM 1302 O O . GLU A 1 170 ? 3.923 1.196 -3.573 1.00 89.94 170 GLU A O 1
ATOM 1307 N N . LEU A 1 171 ? 2.963 1.633 -1.597 1.00 87.50 171 LEU A N 1
ATOM 1308 C CA . LEU A 1 171 ? 1.602 1.567 -2.133 1.00 87.50 171 LEU A CA 1
ATOM 1309 C C . LEU A 1 171 ? 1.260 2.861 -2.864 1.00 87.50 171 LEU A C 1
ATOM 1311 O O . LEU A 1 171 ? 1.357 3.951 -2.295 1.00 87.50 171 LEU A O 1
ATOM 1315 N N . ARG A 1 172 ? 0.794 2.726 -4.104 1.00 87.88 172 ARG A N 1
ATOM 1316 C CA . ARG A 1 172 ? 0.317 3.833 -4.930 1.00 87.88 172 ARG A CA 1
ATOM 1317 C C . ARG A 1 172 ? -1.117 3.597 -5.351 1.00 87.88 172 ARG A C 1
ATOM 1319 O O . ARG A 1 172 ? -1.450 2.535 -5.862 1.00 87.88 172 ARG A O 1
ATOM 1326 N N . THR A 1 173 ? -1.954 4.612 -5.169 1.00 86.62 173 THR A N 1
ATOM 1327 C CA . THR A 1 173 ? -3.241 4.675 -5.860 1.00 86.62 173 THR A CA 1
ATOM 1328 C C . THR A 1 173 ? -2.969 4.988 -7.322 1.00 86.62 173 THR A C 1
ATOM 1330 O O . THR A 1 173 ? -2.339 6.003 -7.621 1.00 86.62 173 THR A O 1
ATOM 1333 N N . ILE A 1 174 ? -3.437 4.131 -8.223 1.00 84.75 174 ILE A N 1
ATOM 1334 C CA . ILE A 1 174 ? -3.256 4.345 -9.658 1.00 84.75 174 ILE A CA 1
ATOM 1335 C C . ILE A 1 174 ? -4.478 5.021 -10.285 1.00 84.75 174 ILE A C 1
ATOM 1337 O O . ILE A 1 174 ? -5.608 4.905 -9.807 1.00 84.75 174 ILE A O 1
ATOM 1341 N N . ASP A 1 175 ? -4.252 5.734 -11.385 1.00 82.88 175 ASP A N 1
ATOM 1342 C CA . ASP A 1 175 ? -5.322 6.335 -12.177 1.00 82.88 175 ASP A CA 1
ATOM 1343 C C . ASP A 1 175 ? -6.092 5.252 -12.949 1.00 82.88 175 ASP A C 1
ATOM 1345 O O . ASP A 1 175 ? -5.594 4.685 -13.923 1.00 82.88 175 ASP A O 1
ATOM 1349 N N . LYS A 1 176 ? -7.338 4.996 -12.538 1.00 82.56 176 LYS A N 1
ATOM 1350 C CA . LYS A 1 176 ? -8.221 3.998 -13.166 1.00 82.56 176 LYS A CA 1
ATOM 1351 C C . LYS A 1 176 ? -8.601 4.310 -14.613 1.00 82.56 176 LYS A C 1
ATOM 1353 O O . LYS A 1 176 ? -9.213 3.472 -15.270 1.00 82.56 176 LYS A O 1
ATOM 1358 N N . SER A 1 177 ? -8.317 5.515 -15.109 1.00 88.19 177 SER A N 1
ATOM 1359 C CA . SER A 1 177 ? -8.560 5.853 -16.513 1.00 88.19 177 SER A CA 1
ATOM 1360 C C . SER A 1 177 ? -7.572 5.177 -17.473 1.00 88.19 177 SER A C 1
ATOM 1362 O O . SER A 1 177 ? -7.777 5.236 -18.687 1.00 88.19 177 SER A O 1
ATOM 1364 N N . LYS A 1 178 ? -6.537 4.508 -16.944 1.00 88.50 178 LYS A N 1
ATOM 1365 C CA . LYS A 1 178 ? -5.492 3.812 -17.703 1.00 88.50 178 LYS A CA 1
ATOM 1366 C C . LYS A 1 178 ? -5.439 2.316 -17.371 1.00 88.50 178 LYS A C 1
ATOM 1368 O O . LYS A 1 178 ? -5.857 1.914 -16.283 1.00 88.50 178 LYS A O 1
ATOM 1373 N N . PRO A 1 179 ? -4.896 1.476 -18.273 1.00 93.50 179 PRO A N 1
ATOM 1374 C CA . PRO A 1 179 ? -4.559 0.096 -17.943 1.00 93.50 179 PRO A CA 1
ATOM 1375 C C . PRO A 1 179 ? -3.625 0.029 -16.717 1.00 93.50 179 PRO A C 1
ATOM 1377 O O . PRO A 1 179 ? -2.651 0.786 -16.671 1.00 93.50 179 PRO A O 1
ATOM 1380 N N . PRO A 1 180 ? -3.852 -0.884 -15.749 1.00 93.81 180 PRO A N 1
ATOM 1381 C CA . PRO A 1 180 ? -3.060 -0.940 -14.517 1.00 93.81 180 PRO A CA 1
ATOM 1382 C C . PRO A 1 180 ? -1.549 -1.042 -14.739 1.00 93.81 180 PRO A C 1
ATOM 1384 O O . PRO A 1 180 ? -0.781 -0.347 -14.081 1.00 93.81 180 PRO A O 1
ATOM 1387 N N . ALA A 1 181 ? -1.119 -1.848 -15.714 1.00 96.81 181 ALA A N 1
ATOM 1388 C CA . ALA A 1 181 ? 0.295 -2.016 -16.037 1.00 96.81 181 ALA A CA 1
ATOM 1389 C C . ALA A 1 181 ? 0.956 -0.703 -16.492 1.00 96.81 181 ALA A C 1
ATOM 1391 O O . ALA A 1 181 ? 2.064 -0.393 -16.064 1.00 96.81 181 ALA A O 1
ATOM 1392 N N . GLU A 1 182 ? 0.276 0.097 -17.320 1.00 97.38 182 GLU A N 1
ATOM 1393 C CA . GLU A 1 182 ? 0.786 1.404 -17.754 1.00 97.38 182 GLU A CA 1
ATOM 1394 C C . GLU A 1 182 ? 0.874 2.376 -16.576 1.00 97.38 182 GLU A C 1
ATOM 1396 O O . GLU A 1 182 ? 1.898 3.033 -16.389 1.00 97.38 182 GLU A O 1
ATOM 1401 N N . ALA A 1 183 ? -0.168 2.423 -15.744 1.00 95.69 183 ALA A N 1
ATOM 1402 C CA . ALA A 1 183 ? -0.206 3.308 -14.587 1.00 95.69 183 ALA A CA 1
ATOM 1403 C C . ALA A 1 183 ? 0.893 2.977 -13.557 1.00 95.69 183 ALA A C 1
ATOM 1405 O O . ALA A 1 183 ? 1.510 3.892 -13.016 1.00 95.69 183 ALA A O 1
ATOM 1406 N N . ILE A 1 184 ? 1.199 1.693 -13.334 1.00 97.12 184 ILE A N 1
ATOM 1407 C CA . ILE A 1 184 ? 2.315 1.260 -12.472 1.00 97.12 184 ILE A CA 1
ATOM 1408 C C . ILE A 1 184 ? 3.655 1.799 -12.993 1.00 97.12 184 ILE A C 1
ATOM 1410 O O . ILE A 1 184 ? 4.445 2.339 -12.217 1.00 97.12 184 ILE A O 1
ATOM 1414 N N . ILE A 1 185 ? 3.912 1.705 -14.302 1.00 98.25 185 ILE A N 1
ATOM 1415 C CA . ILE A 1 185 ? 5.143 2.249 -14.894 1.00 98.25 185 ILE A CA 1
ATOM 1416 C C . ILE A 1 185 ? 5.204 3.772 -14.763 1.00 98.25 185 ILE A C 1
ATOM 1418 O O . ILE A 1 185 ? 6.265 4.327 -14.476 1.00 98.25 185 ILE A O 1
ATOM 1422 N N . GLU A 1 186 ? 4.085 4.469 -14.945 1.00 96.75 186 GLU A N 1
ATOM 1423 C CA . GLU A 1 186 ? 4.044 5.917 -14.745 1.00 96.75 186 GLU A CA 1
ATOM 1424 C C . GLU A 1 186 ? 4.356 6.315 -13.296 1.00 96.75 186 GLU A C 1
ATOM 1426 O O . GLU A 1 186 ? 5.073 7.293 -13.078 1.00 96.75 186 GLU A O 1
ATOM 1431 N N . GLU A 1 187 ? 3.876 5.557 -12.306 1.00 97.06 187 GLU A N 1
ATOM 1432 C CA . GLU A 1 187 ? 4.227 5.773 -10.897 1.00 97.06 187 GLU A CA 1
ATOM 1433 C C . GLU A 1 187 ? 5.715 5.515 -10.620 1.00 97.06 187 GLU A C 1
ATOM 1435 O O . GLU A 1 187 ? 6.341 6.299 -9.904 1.00 97.06 187 GLU A O 1
ATOM 1440 N N . LEU A 1 188 ? 6.318 4.491 -11.238 1.00 98.19 188 LEU A N 1
ATOM 1441 C CA . LEU A 1 188 ? 7.768 4.265 -11.171 1.00 98.19 188 LEU A CA 1
ATOM 1442 C C . LEU A 1 188 ? 8.562 5.447 -11.733 1.00 98.19 188 LEU A C 1
ATOM 1444 O O . LEU A 1 188 ? 9.537 5.888 -11.123 1.00 98.19 188 LEU A O 1
ATOM 1448 N N . ILE A 1 189 ? 8.129 5.991 -12.874 1.00 98.31 189 ILE A N 1
ATOM 1449 C CA . ILE A 1 189 ? 8.773 7.145 -13.519 1.00 98.31 189 ILE A CA 1
ATOM 1450 C C . ILE A 1 189 ? 8.663 8.405 -12.648 1.00 98.31 189 ILE A C 1
ATOM 1452 O O . ILE A 1 189 ? 9.604 9.198 -12.611 1.00 98.31 189 ILE A O 1
ATOM 1456 N N . LYS A 1 190 ? 7.558 8.590 -11.912 1.00 97.38 190 LYS A N 1
ATOM 1457 C CA . LYS A 1 190 ? 7.415 9.698 -10.947 1.00 97.38 190 LYS A CA 1
ATOM 1458 C C . LYS A 1 190 ? 8.409 9.601 -9.783 1.00 97.38 190 LYS A C 1
ATOM 1460 O O . LYS A 1 190 ? 8.754 10.632 -9.208 1.00 97.38 190 LYS A O 1
ATOM 1465 N N . GLY A 1 191 ? 8.879 8.396 -9.457 1.00 96.88 191 GLY A N 1
ATOM 1466 C CA . GLY A 1 191 ? 9.785 8.141 -8.340 1.00 96.88 191 GLY A CA 1
ATOM 1467 C C . GLY A 1 191 ? 9.065 8.021 -6.990 1.00 96.88 191 GLY A C 1
ATOM 1468 O O . GLY A 1 191 ? 7.856 8.265 -6.910 1.00 96.88 191 GLY A O 1
ATOM 1469 N N . PRO A 1 192 ? 9.788 7.634 -5.921 1.00 95.56 192 PRO A N 1
ATOM 1470 C CA . PRO A 1 192 ? 9.213 7.405 -4.597 1.00 95.56 192 PRO A CA 1
ATOM 1471 C C . PRO A 1 192 ? 8.714 8.703 -3.949 1.00 95.56 192 PRO A C 1
ATOM 1473 O O . PRO A 1 192 ? 9.228 9.788 -4.218 1.00 95.56 192 PRO A O 1
ATOM 1476 N N . THR A 1 193 ? 7.719 8.588 -3.065 1.00 90.94 193 THR A N 1
ATOM 1477 C CA . THR A 1 193 ? 7.251 9.716 -2.232 1.00 90.94 193 THR A CA 1
ATOM 1478 C C . THR A 1 193 ? 7.870 9.690 -0.845 1.00 90.94 193 THR A C 1
ATOM 1480 O O . THR A 1 193 ? 7.904 10.714 -0.157 1.00 90.94 193 THR A O 1
ATOM 1483 N N . ARG A 1 194 ? 8.372 8.528 -0.426 1.00 87.19 194 ARG A N 1
ATOM 1484 C CA . ARG A 1 194 ? 9.099 8.376 0.824 1.00 87.19 194 ARG A CA 1
ATOM 1485 C C . ARG A 1 194 ? 10.549 8.832 0.683 1.00 87.19 194 ARG A C 1
ATOM 1487 O O . ARG A 1 194 ? 11.195 8.605 -0.335 1.00 87.19 194 ARG A O 1
ATOM 1494 N N . SER A 1 195 ? 11.064 9.457 1.737 1.00 87.56 195 SER A N 1
ATOM 1495 C CA . SER A 1 195 ? 12.429 9.993 1.791 1.00 87.56 195 SER A CA 1
ATOM 1496 C C . SER A 1 195 ? 13.503 8.934 2.051 1.00 87.56 195 SER A C 1
ATOM 1498 O O . SER A 1 195 ? 14.683 9.211 1.849 1.00 87.56 195 SER A O 1
ATOM 1500 N N . ASP A 1 196 ? 13.109 7.737 2.485 1.00 87.56 196 ASP A N 1
ATOM 1501 C CA . ASP A 1 196 ? 13.990 6.593 2.728 1.00 87.56 196 ASP A CA 1
ATOM 1502 C C . ASP A 1 196 ? 14.169 5.688 1.496 1.00 87.56 196 ASP A C 1
ATOM 1504 O O . ASP A 1 196 ? 14.796 4.633 1.591 1.00 87.56 196 ASP A O 1
ATOM 1508 N N . LEU A 1 197 ? 13.635 6.096 0.341 1.00 95.00 197 LEU A N 1
ATOM 1509 C CA . LEU A 1 197 ? 13.704 5.361 -0.919 1.00 95.00 197 LEU A CA 1
ATOM 1510 C C . LEU A 1 197 ? 14.403 6.176 -2.009 1.00 95.00 197 LEU A C 1
ATOM 1512 O O . LEU A 1 197 ? 14.368 7.408 -2.032 1.00 95.00 197 LEU A O 1
ATOM 1516 N N . THR A 1 198 ? 14.998 5.463 -2.957 1.00 96.81 198 THR A N 1
ATOM 1517 C CA . THR A 1 198 ? 15.710 6.022 -4.105 1.00 96.81 198 THR A CA 1
ATOM 1518 C C . THR A 1 198 ? 14.946 5.719 -5.390 1.00 96.81 198 THR A C 1
ATOM 1520 O O . THR A 1 198 ? 14.449 4.610 -5.590 1.00 96.81 198 THR A O 1
ATOM 1523 N N . LYS A 1 199 ? 14.863 6.704 -6.294 1.00 97.38 199 LYS A N 1
ATOM 1524 C CA . LYS A 1 199 ? 14.288 6.498 -7.630 1.00 97.38 199 LYS A CA 1
ATOM 1525 C C . LYS A 1 199 ? 15.036 5.395 -8.385 1.00 97.38 199 LYS A C 1
ATOM 1527 O O . LYS A 1 199 ? 16.257 5.297 -8.301 1.00 97.38 199 LYS A O 1
ATOM 1532 N N . THR A 1 200 ? 14.295 4.615 -9.159 1.00 97.94 200 THR A N 1
ATOM 1533 C CA . THR A 1 200 ? 14.811 3.485 -9.949 1.00 97.94 200 THR A CA 1
ATOM 1534 C C . THR A 1 200 ? 14.722 3.730 -11.449 1.00 97.94 200 THR A C 1
ATOM 1536 O O . THR A 1 200 ? 15.343 3.016 -12.221 1.00 97.94 200 THR A O 1
ATOM 1539 N N . MET A 1 201 ? 14.024 4.784 -11.876 1.00 98.25 201 MET A N 1
ATOM 1540 C CA . MET A 1 201 ? 13.928 5.166 -13.282 1.00 98.25 201 MET A CA 1
ATOM 1541 C C . MET A 1 201 ? 14.904 6.311 -13.605 1.00 98.25 201 MET A C 1
ATOM 1543 O O . MET A 1 201 ? 14.920 7.317 -12.884 1.00 98.25 201 MET A O 1
ATOM 1547 N N . PRO A 1 202 ? 15.706 6.206 -14.682 1.00 97.94 202 PRO A N 1
ATOM 1548 C CA . PRO A 1 202 ? 16.553 7.297 -15.158 1.00 97.94 202 PRO A CA 1
ATOM 1549 C C . PRO A 1 202 ? 15.769 8.547 -15.551 1.00 97.94 202 PRO A C 1
ATOM 1551 O O . PRO A 1 202 ? 14.644 8.468 -16.057 1.00 97.94 202 PRO A O 1
ATOM 1554 N N . ASP A 1 203 ? 16.387 9.713 -15.359 1.00 97.19 203 ASP A N 1
ATOM 1555 C CA . ASP A 1 203 ? 15.747 10.995 -15.649 1.00 97.19 203 ASP A CA 1
ATOM 1556 C C . ASP A 1 203 ? 15.373 11.115 -17.128 1.00 97.19 203 ASP A C 1
ATOM 1558 O O . ASP A 1 203 ? 16.161 10.805 -18.021 1.00 97.19 203 ASP A O 1
ATOM 1562 N N . GLY A 1 204 ? 14.155 11.586 -17.392 1.00 97.69 204 GLY A N 1
ATOM 1563 C CA . GLY A 1 204 ? 13.631 11.731 -18.750 1.00 97.69 204 GLY A CA 1
ATOM 1564 C C . GLY A 1 204 ? 13.107 10.439 -19.383 1.00 97.69 204 GLY A C 1
ATOM 1565 O O . GLY A 1 204 ? 12.649 10.494 -20.525 1.00 97.69 204 GLY A O 1
ATOM 1566 N N . THR A 1 205 ? 13.123 9.306 -18.668 1.00 98.50 205 THR A N 1
ATOM 1567 C CA . THR A 1 205 ? 12.478 8.068 -19.132 1.00 98.50 205 THR A CA 1
ATOM 1568 C C . THR A 1 205 ? 11.004 8.309 -19.445 1.00 98.50 205 THR A C 1
ATOM 1570 O O . THR A 1 205 ? 10.272 8.896 -18.648 1.00 98.50 205 THR A O 1
ATOM 1573 N N . ARG A 1 206 ? 10.550 7.812 -20.597 1.00 98.50 206 ARG A N 1
ATOM 1574 C CA . ARG A 1 206 ? 9.134 7.772 -20.973 1.00 98.50 206 ARG A CA 1
ATOM 1575 C C . ARG A 1 206 ? 8.730 6.359 -21.351 1.00 98.50 206 ARG A C 1
ATOM 1577 O O . ARG A 1 206 ? 9.497 5.644 -21.993 1.00 98.50 206 ARG A O 1
ATOM 1584 N N . LEU A 1 207 ? 7.499 5.998 -21.007 1.00 98.56 207 LEU A N 1
ATOM 1585 C CA . LEU A 1 207 ? 6.836 4.827 -21.562 1.00 98.56 207 LEU A CA 1
ATOM 1586 C C . LEU A 1 207 ? 6.339 5.164 -22.976 1.00 98.56 207 LEU A C 1
ATOM 1588 O O . LEU A 1 207 ? 5.551 6.092 -23.144 1.00 98.56 207 LEU A O 1
ATOM 1592 N N . ILE A 1 208 ? 6.821 4.439 -23.986 1.00 98.56 208 ILE A N 1
ATOM 1593 C CA . ILE A 1 208 ? 6.357 4.562 -25.377 1.00 98.56 208 ILE A CA 1
ATOM 1594 C C . ILE A 1 208 ? 5.126 3.682 -25.593 1.00 98.56 208 ILE A C 1
ATOM 1596 O O . ILE A 1 208 ? 4.141 4.131 -26.173 1.00 98.56 208 ILE A O 1
ATOM 1600 N N . SER A 1 209 ? 5.190 2.425 -25.150 1.00 98.44 209 SER A N 1
ATOM 1601 C CA . SER A 1 209 ? 4.088 1.467 -25.250 1.00 98.44 209 SER A CA 1
ATOM 1602 C C . SER A 1 209 ? 4.254 0.334 -24.240 1.00 98.44 209 SER A C 1
ATOM 1604 O O . SER A 1 209 ? 5.377 -0.008 -23.861 1.00 98.44 209 SER A O 1
ATOM 1606 N N . LEU A 1 210 ? 3.141 -0.281 -23.842 1.00 98.50 210 LEU A N 1
ATOM 1607 C CA . LEU A 1 210 ? 3.127 -1.486 -23.021 1.00 98.50 210 LEU A CA 1
ATOM 1608 C C . LEU A 1 210 ? 2.078 -2.451 -23.563 1.00 98.50 210 LEU A C 1
ATOM 1610 O O . LEU A 1 210 ? 0.917 -2.089 -23.716 1.00 98.50 210 LEU A O 1
ATOM 1614 N N . GLU A 1 211 ? 2.482 -3.690 -23.827 1.00 98.06 211 GLU A N 1
ATOM 1615 C CA . GLU A 1 211 ? 1.562 -4.743 -24.257 1.00 98.06 211 GLU A CA 1
ATOM 1616 C C . GLU A 1 211 ? 1.742 -5.993 -23.400 1.00 98.06 211 GLU A C 1
ATOM 1618 O O . GLU A 1 211 ? 2.862 -6.455 -23.191 1.00 98.06 211 GLU A O 1
ATOM 1623 N N . VAL A 1 212 ? 0.640 -6.571 -22.918 1.00 98.31 212 VAL A N 1
ATOM 1624 C CA . VAL A 1 212 ? 0.659 -7.836 -22.172 1.00 98.31 212 VAL A CA 1
ATOM 1625 C C . VAL A 1 212 ? 0.123 -8.941 -23.070 1.00 98.31 212 VAL A C 1
ATOM 1627 O O . VAL A 1 212 ? -1.020 -8.893 -23.516 1.00 98.31 212 VAL A O 1
ATOM 1630 N N . THR A 1 213 ? 0.943 -9.952 -23.347 1.00 97.75 213 THR A N 1
ATOM 1631 C CA . THR A 1 213 ? 0.550 -11.114 -24.155 1.00 97.75 213 THR A CA 1
ATOM 1632 C C . THR A 1 213 ? 1.149 -12.383 -23.568 1.00 97.75 213 THR A C 1
ATOM 1634 O O . THR A 1 213 ? 2.343 -12.442 -23.286 1.00 97.75 213 THR A O 1
ATOM 1637 N N . ASN A 1 214 ? 0.323 -13.421 -23.393 1.00 96.69 214 ASN A N 1
ATOM 1638 C CA . ASN A 1 214 ? 0.736 -14.733 -22.870 1.00 96.69 214 ASN A CA 1
ATOM 1639 C C . ASN A 1 214 ? 1.527 -14.654 -21.547 1.00 96.69 214 ASN A C 1
ATOM 1641 O O . ASN A 1 214 ? 2.486 -15.395 -21.341 1.00 96.69 214 ASN A O 1
ATOM 1645 N N . GLY A 1 215 ? 1.140 -13.735 -20.659 1.00 97.94 215 GLY A N 1
ATOM 1646 C CA . GLY A 1 215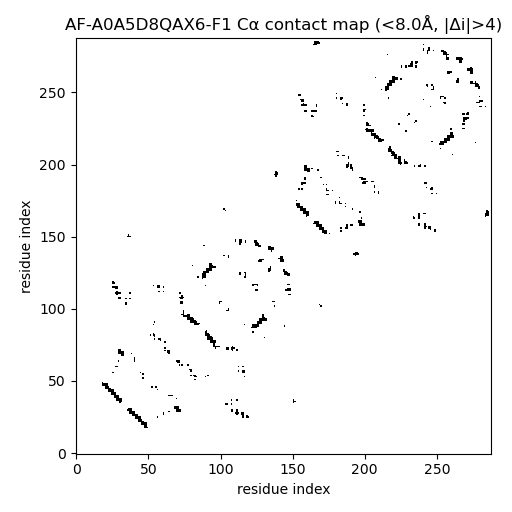 ? 1.795 -13.525 -19.367 1.00 97.94 215 GLY A CA 1
ATOM 1647 C C . GLY A 1 215 ? 3.133 -12.784 -19.421 1.00 97.94 215 GLY A C 1
ATOM 1648 O O . GLY A 1 215 ? 3.814 -12.699 -18.401 1.00 97.94 215 GLY A O 1
ATOM 1649 N N . VAL A 1 216 ? 3.519 -12.238 -20.575 1.00 98.69 216 VAL A N 1
ATOM 1650 C CA . VAL A 1 216 ? 4.712 -11.398 -20.727 1.00 98.69 216 VAL A CA 1
ATOM 1651 C C . VAL A 1 216 ? 4.284 -9.961 -21.000 1.00 98.69 216 VAL A C 1
ATOM 1653 O O . VAL A 1 216 ? 3.524 -9.714 -21.936 1.00 98.69 216 VAL A O 1
ATOM 1656 N N . ALA A 1 217 ? 4.783 -9.022 -20.199 1.00 98.81 217 ALA A N 1
ATOM 1657 C CA . ALA A 1 217 ? 4.655 -7.595 -20.461 1.00 98.81 217 ALA A CA 1
ATOM 1658 C C . ALA A 1 217 ? 5.836 -7.115 -21.310 1.00 98.81 217 ALA A C 1
ATOM 1660 O O . ALA A 1 217 ? 6.988 -7.202 -20.890 1.00 98.81 217 ALA A 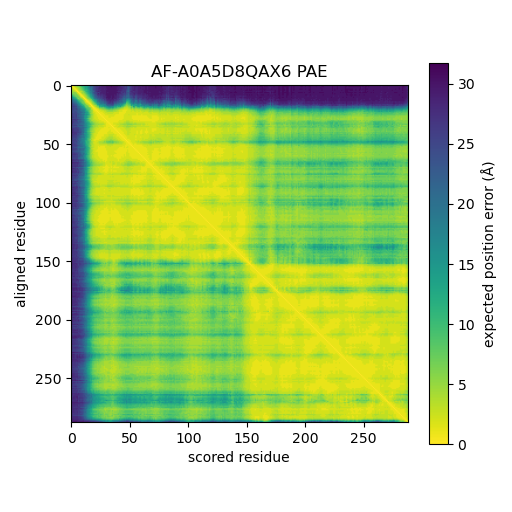O 1
ATOM 1661 N N . TYR A 1 218 ? 5.557 -6.614 -22.505 1.00 98.62 218 TYR A N 1
ATOM 1662 C CA . TYR A 1 218 ? 6.527 -5.991 -23.395 1.00 98.62 218 TYR A CA 1
ATOM 1663 C C . TYR A 1 218 ? 6.507 -4.491 -23.136 1.00 98.62 218 TYR A C 1
ATOM 1665 O O . TYR A 1 218 ? 5.577 -3.800 -23.550 1.00 98.62 218 TYR A O 1
ATOM 1673 N N . VAL A 1 219 ? 7.511 -4.000 -22.415 1.00 98.75 219 VAL A N 1
ATOM 1674 C CA . VAL A 1 219 ? 7.572 -2.611 -21.958 1.00 98.75 219 VAL A CA 1
ATOM 1675 C C . VAL A 1 219 ? 8.587 -1.867 -22.807 1.00 98.75 219 VAL A C 1
ATOM 1677 O O . VAL A 1 219 ? 9.786 -2.147 -22.756 1.00 98.75 219 VAL A O 1
ATOM 1680 N N . ASN A 1 220 ? 8.094 -0.939 -23.621 1.00 98.81 220 ASN A N 1
ATOM 1681 C CA . ASN A 1 220 ? 8.904 -0.153 -24.535 1.00 98.81 220 ASN A CA 1
ATOM 1682 C C . ASN A 1 220 ? 9.177 1.227 -23.950 1.00 98.81 220 ASN A C 1
ATOM 1684 O O . ASN A 1 220 ? 8.271 2.054 -23.839 1.00 98.81 220 ASN A O 1
ATOM 1688 N N . PHE A 1 221 ? 10.432 1.472 -23.601 1.00 98.75 221 PHE A N 1
ATOM 1689 C CA . PHE A 1 221 ? 10.888 2.740 -23.060 1.00 98.75 221 PHE A CA 1
ATOM 1690 C C . PHE A 1 221 ? 11.564 3.603 -24.121 1.00 98.75 221 PHE A C 1
ATOM 1692 O O . PHE A 1 221 ? 12.085 3.117 -25.130 1.00 98.75 221 PHE A O 1
ATOM 1699 N N . SER A 1 222 ? 11.590 4.907 -23.863 1.00 98.69 222 SER A N 1
ATOM 1700 C CA . SER A 1 222 ? 12.412 5.835 -24.628 1.00 98.69 222 SER A CA 1
ATOM 1701 C C . SER A 1 222 ? 13.903 5.638 -24.356 1.00 98.69 222 SER A C 1
ATOM 1703 O O . SER A 1 222 ? 14.299 5.102 -23.318 1.00 98.69 222 SER A O 1
ATOM 1705 N N . ARG A 1 223 ? 14.750 6.093 -25.285 1.00 98.12 223 ARG A N 1
ATOM 1706 C CA . ARG A 1 223 ? 16.219 5.974 -25.192 1.00 98.12 223 ARG A CA 1
ATOM 1707 C C . ARG A 1 223 ? 16.818 6.485 -23.880 1.00 98.12 223 ARG A C 1
ATOM 1709 O O . ARG A 1 223 ? 17.828 5.945 -23.434 1.00 98.12 223 ARG A O 1
ATOM 1716 N N . GLU A 1 224 ? 16.192 7.476 -23.238 1.00 98.31 224 GLU A N 1
ATOM 1717 C CA . GLU A 1 224 ? 16.646 8.048 -21.966 1.00 98.31 224 GLU A CA 1
ATOM 1718 C C . GLU A 1 224 ? 16.725 6.997 -20.847 1.00 98.31 224 GLU A C 1
ATOM 1720 O O . GLU A 1 224 ? 17.598 7.100 -19.988 1.00 98.31 224 GLU A O 1
ATOM 1725 N N . PHE A 1 225 ? 15.903 5.939 -20.908 1.00 98.00 225 PHE A N 1
ATOM 1726 C CA . PHE A 1 225 ? 15.972 4.804 -19.981 1.00 98.00 225 PHE A CA 1
ATOM 1727 C C . PHE A 1 225 ? 17.355 4.144 -19.955 1.00 98.00 225 PHE A C 1
ATOM 1729 O O . PHE A 1 225 ? 17.781 3.642 -18.923 1.00 98.00 225 PHE A O 1
ATOM 1736 N N . LYS A 1 226 ? 18.085 4.174 -21.076 1.00 96.81 226 LYS A N 1
ATOM 1737 C CA . LYS A 1 226 ? 19.447 3.640 -21.179 1.00 96.81 226 LYS A CA 1
ATOM 1738 C C . LYS A 1 226 ? 20.507 4.728 -21.182 1.00 96.81 226 LYS A C 1
ATOM 1740 O O . LYS A 1 226 ? 21.486 4.620 -20.456 1.00 96.81 226 LYS A O 1
ATOM 1745 N N . GLU A 1 227 ? 20.325 5.771 -21.987 1.00 96.88 227 GLU A N 1
ATOM 1746 C CA . GLU A 1 227 ? 21.337 6.818 -22.177 1.00 96.88 227 GLU A CA 1
ATOM 1747 C C . GLU A 1 227 ? 21.598 7.633 -20.901 1.00 96.88 227 GLU A C 1
ATOM 1749 O O . GLU A 1 227 ? 22.734 8.044 -20.672 1.00 96.88 227 GLU A O 1
ATOM 1754 N N . ASN A 1 228 ? 20.582 7.817 -20.049 1.00 97.69 228 ASN A N 1
ATOM 1755 C CA . ASN A 1 228 ? 20.710 8.554 -18.787 1.00 97.69 228 ASN A CA 1
ATOM 1756 C C . ASN A 1 228 ? 20.886 7.632 -17.572 1.00 97.69 228 ASN A C 1
ATOM 1758 O O . ASN A 1 228 ? 20.842 8.101 -16.431 1.00 97.69 228 ASN A O 1
ATOM 1762 N N . HIS A 1 229 ? 21.050 6.325 -17.784 1.00 97.12 229 HIS A N 1
ATOM 1763 C CA . HIS A 1 229 ? 21.207 5.380 -16.688 1.00 97.12 229 HIS A CA 1
ATOM 1764 C C . HIS A 1 229 ? 22.535 5.629 -15.951 1.00 97.12 229 HIS A C 1
ATOM 1766 O O . HIS A 1 229 ? 23.596 5.727 -16.565 1.00 97.12 229 HIS A O 1
ATOM 1772 N N . TRP A 1 230 ? 22.495 5.696 -14.617 1.00 94.88 230 TRP A N 1
ATOM 1773 C CA . TRP A 1 230 ? 23.668 5.974 -13.765 1.00 94.88 230 TRP A CA 1
ATOM 1774 C C . TRP A 1 230 ? 24.719 4.851 -13.752 1.00 94.88 230 TRP A C 1
ATOM 1776 O O . TRP A 1 230 ? 25.837 5.045 -13.279 1.00 94.88 230 TRP A O 1
ATOM 1786 N N . GLY A 1 231 ? 24.372 3.688 -14.300 1.00 93.56 231 GLY A N 1
ATOM 1787 C CA . GLY A 1 231 ? 25.270 2.553 -14.483 1.00 93.56 231 GLY A CA 1
ATOM 1788 C C . GLY A 1 231 ? 25.543 1.760 -13.205 1.00 93.56 231 GLY A C 1
ATOM 1789 O O . GLY A 1 231 ? 24.898 1.950 -12.174 1.00 93.56 231 GLY A O 1
ATOM 1790 N N . GLY A 1 232 ? 26.510 0.846 -13.302 1.00 93.75 232 GLY A N 1
ATOM 1791 C CA . GLY A 1 232 ? 26.888 -0.066 -12.226 1.00 93.75 232 GLY A CA 1
ATOM 1792 C C . GLY A 1 232 ? 25.917 -1.236 -12.055 1.00 93.75 232 GLY A C 1
ATOM 1793 O O . GLY A 1 232 ? 24.721 -1.120 -12.314 1.00 93.75 232 GLY A O 1
ATOM 1794 N N . SER A 1 233 ? 26.446 -2.368 -11.587 1.00 94.19 233 SER A N 1
ATOM 1795 C CA . SER A 1 233 ? 25.672 -3.607 -11.455 1.00 94.19 233 SER A CA 1
ATOM 1796 C C . SER A 1 233 ? 24.458 -3.442 -10.545 1.00 94.19 233 SER A C 1
ATOM 1798 O O . SER A 1 233 ? 23.368 -3.814 -10.953 1.00 94.19 233 SER A O 1
ATOM 1800 N N . SER A 1 234 ? 24.612 -2.860 -9.349 1.00 94.62 234 SER A N 1
ATOM 1801 C CA . SER A 1 234 ? 23.487 -2.669 -8.420 1.00 94.62 234 SER A CA 1
ATOM 1802 C C . SER A 1 234 ? 22.434 -1.715 -8.977 1.00 94.62 234 SER A C 1
ATOM 1804 O O . SER A 1 234 ? 21.244 -1.992 -8.881 1.00 94.62 234 SER A O 1
ATOM 1806 N N . GLY A 1 235 ? 22.866 -0.619 -9.609 1.00 96.19 235 GLY A N 1
ATOM 1807 C CA . GLY A 1 235 ? 21.961 0.338 -10.237 1.00 96.19 235 GLY A CA 1
ATOM 1808 C C . GLY A 1 235 ? 21.133 -0.305 -11.346 1.00 96.19 235 GLY A C 1
ATOM 1809 O O . GLY A 1 235 ? 19.923 -0.124 -11.382 1.00 96.19 235 GLY A O 1
ATOM 1810 N N . GLU A 1 236 ? 21.774 -1.102 -12.202 1.00 97.19 236 GLU A N 1
ATOM 1811 C CA . GLU A 1 236 ? 21.089 -1.857 -13.252 1.00 97.19 236 GLU A CA 1
ATOM 1812 C C . GLU A 1 236 ? 20.102 -2.878 -12.678 1.00 97.19 236 GLU A C 1
ATOM 1814 O O . GLU A 1 236 ? 18.955 -2.911 -13.123 1.00 97.19 236 GLU A O 1
ATOM 1819 N N . THR A 1 237 ? 20.503 -3.654 -11.660 1.00 97.19 237 THR A N 1
ATOM 1820 C CA . THR A 1 237 ? 19.604 -4.594 -10.973 1.00 97.19 237 THR A CA 1
ATOM 1821 C C . THR A 1 237 ? 18.357 -3.876 -10.459 1.00 97.19 237 THR A C 1
ATOM 1823 O O . THR A 1 237 ? 17.241 -4.299 -10.752 1.00 97.19 237 THR A O 1
ATOM 1826 N N . MET A 1 238 ? 18.533 -2.781 -9.712 1.00 98.00 238 MET A N 1
ATOM 1827 C CA . MET A 1 238 ? 17.421 -2.067 -9.081 1.00 98.00 238 MET A CA 1
ATOM 1828 C C . MET A 1 238 ? 16.486 -1.439 -10.113 1.00 98.00 238 MET A C 1
ATOM 1830 O O . MET A 1 238 ? 15.275 -1.514 -9.941 1.00 98.00 238 MET A O 1
ATOM 1834 N N . THR A 1 239 ? 17.010 -0.879 -11.206 1.00 98.38 239 THR A N 1
ATOM 1835 C CA . THR A 1 239 ? 16.187 -0.341 -12.301 1.00 98.38 239 THR A CA 1
ATOM 1836 C C . THR A 1 239 ? 15.334 -1.429 -12.953 1.00 98.38 239 THR A C 1
ATOM 1838 O O . THR A 1 239 ? 14.126 -1.259 -13.124 1.00 98.38 239 THR A O 1
ATOM 1841 N N . LEU A 1 240 ? 15.947 -2.562 -13.310 1.00 98.38 240 LEU A N 1
ATOM 1842 C CA . LEU A 1 240 ? 15.251 -3.645 -14.005 1.00 98.38 240 LEU A CA 1
ATOM 1843 C C . LEU A 1 240 ? 14.209 -4.305 -13.100 1.00 98.38 240 LEU A C 1
ATOM 1845 O O . LEU A 1 240 ? 13.038 -4.386 -13.469 1.00 98.38 240 LEU A O 1
ATOM 1849 N N . TYR A 1 241 ? 14.603 -4.736 -11.903 1.00 98.38 241 TYR A N 1
ATOM 1850 C CA . TYR A 1 241 ? 13.701 -5.480 -11.027 1.00 98.38 241 TYR A CA 1
ATOM 1851 C C . TYR A 1 241 ? 12.653 -4.602 -10.349 1.00 98.38 241 TYR A C 1
ATOM 1853 O O . TYR A 1 241 ? 11.566 -5.087 -10.067 1.00 98.38 241 TYR A O 1
ATOM 1861 N N . SER A 1 242 ? 12.884 -3.294 -10.208 1.00 98.62 242 SER A N 1
ATOM 1862 C CA . SER A 1 242 ? 11.820 -2.351 -9.846 1.00 98.62 242 SER A CA 1
ATOM 1863 C C . SER A 1 242 ? 10.649 -2.413 -10.833 1.00 98.62 242 SER A C 1
ATOM 1865 O O . SER A 1 242 ? 9.492 -2.459 -10.416 1.00 98.62 242 SER A O 1
ATOM 1867 N N . VAL A 1 243 ? 10.929 -2.501 -12.138 1.00 98.75 243 VAL A N 1
ATOM 1868 C CA . VAL A 1 243 ? 9.901 -2.675 -13.174 1.00 98.75 243 VAL A CA 1
ATOM 1869 C C . VAL A 1 243 ? 9.306 -4.086 -13.143 1.00 98.75 243 VAL A C 1
ATOM 1871 O O . VAL A 1 243 ? 8.083 -4.230 -13.160 1.00 98.75 243 VAL A O 1
ATOM 1874 N N . VAL A 1 244 ? 10.149 -5.124 -13.097 1.00 98.62 244 VAL A N 1
ATOM 1875 C CA . VAL A 1 244 ? 9.701 -6.529 -13.129 1.00 98.62 244 VAL A CA 1
ATOM 1876 C C . VAL A 1 244 ? 8.804 -6.852 -11.936 1.00 98.62 244 VAL A C 1
ATOM 1878 O O . VAL A 1 244 ? 7.697 -7.366 -12.113 1.00 98.62 244 VAL A O 1
ATOM 1881 N N . ASP A 1 245 ? 9.247 -6.529 -10.727 1.00 98.12 245 ASP A N 1
ATOM 1882 C CA . ASP A 1 245 ? 8.547 -6.896 -9.502 1.00 98.12 245 ASP A CA 1
ATOM 1883 C C . ASP A 1 245 ? 7.282 -6.054 -9.314 1.00 98.12 245 ASP A C 1
ATOM 1885 O O . ASP A 1 245 ? 6.265 -6.583 -8.877 1.00 98.12 245 ASP A O 1
ATOM 1889 N N . SER A 1 246 ? 7.269 -4.788 -9.751 1.00 97.81 246 SER A N 1
ATOM 1890 C CA . SER A 1 246 ? 6.036 -3.983 -9.732 1.00 97.81 246 SER A CA 1
ATOM 1891 C C . SER A 1 246 ? 4.995 -4.500 -10.725 1.00 97.81 246 SER A C 1
ATOM 1893 O O . SER A 1 246 ? 3.822 -4.622 -10.385 1.00 97.81 246 SER A O 1
ATOM 1895 N N . LEU A 1 247 ? 5.394 -4.837 -11.957 1.00 98.31 247 LEU A N 1
ATOM 1896 C CA . LEU A 1 247 ? 4.444 -5.344 -12.951 1.00 98.31 247 LEU A CA 1
ATOM 1897 C C . LEU A 1 247 ? 3.933 -6.746 -12.617 1.00 98.31 247 LEU A C 1
ATOM 1899 O O . LEU A 1 247 ? 2.786 -7.056 -12.918 1.00 98.31 247 LEU A O 1
ATOM 1903 N N . THR A 1 248 ? 4.748 -7.590 -11.985 1.00 97.50 248 THR A N 1
ATOM 1904 C CA . THR A 1 248 ? 4.335 -8.948 -11.591 1.00 97.50 248 THR A CA 1
ATOM 1905 C C . THR A 1 248 ? 3.462 -9.000 -10.333 1.00 97.50 248 THR A C 1
ATOM 1907 O O . THR A 1 248 ? 2.998 -10.084 -9.980 1.00 97.50 248 THR A O 1
ATOM 1910 N N . GLU A 1 249 ? 3.165 -7.860 -9.694 1.00 93.62 249 GLU A N 1
ATOM 1911 C CA . GLU A 1 249 ? 2.026 -7.757 -8.763 1.00 93.62 249 GLU A CA 1
ATOM 1912 C C . GLU A 1 249 ? 0.691 -7.980 -9.485 1.00 93.62 249 GLU A C 1
ATOM 1914 O O . GLU A 1 249 ? -0.272 -8.453 -8.880 1.00 93.62 249 GLU A O 1
ATOM 1919 N N . LEU A 1 250 ? 0.626 -7.676 -10.788 1.00 94.19 250 LEU A N 1
ATOM 1920 C CA . LEU A 1 250 ? -0.534 -7.993 -11.608 1.00 94.19 250 LEU A CA 1
ATOM 1921 C C . LEU A 1 250 ? -0.561 -9.505 -11.875 1.00 94.19 250 LEU A C 1
ATOM 1923 O O . LEU A 1 250 ? 0.360 -10.035 -12.506 1.00 94.19 250 LEU A O 1
ATOM 1927 N N . PRO A 1 251 ? -1.597 -10.234 -11.421 1.00 92.94 251 PRO A N 1
ATOM 1928 C CA . PRO A 1 251 ? -1.610 -11.694 -11.448 1.00 92.94 251 PRO A CA 1
ATOM 1929 C C . PRO A 1 251 ? -1.567 -12.281 -12.864 1.00 92.94 251 PRO A C 1
ATOM 1931 O O . PRO A 1 251 ? -1.195 -13.446 -13.025 1.00 92.94 251 PRO A O 1
ATOM 1934 N N . GLU A 1 252 ? -1.924 -11.517 -13.890 1.00 96.19 252 GLU A N 1
ATOM 1935 C CA . GLU A 1 252 ? -1.817 -11.889 -15.297 1.00 96.19 252 GLU A CA 1
ATOM 1936 C C . GLU A 1 252 ? -0.397 -11.752 -15.868 1.00 96.19 252 GLU A C 1
ATOM 1938 O O . GLU A 1 252 ? -0.096 -12.405 -16.867 1.00 96.19 252 GLU A O 1
ATOM 1943 N N . ILE A 1 253 ? 0.492 -10.973 -15.242 1.00 98.44 253 ILE A N 1
ATOM 1944 C CA . ILE A 1 253 ? 1.875 -10.763 -15.688 1.00 98.44 253 ILE A CA 1
ATOM 1945 C C . ILE A 1 253 ? 2.809 -11.694 -14.910 1.00 98.44 253 ILE A C 1
ATOM 1947 O O . ILE A 1 253 ? 2.769 -11.796 -13.687 1.00 98.44 253 ILE A O 1
ATOM 1951 N N . LYS A 1 254 ? 3.663 -12.416 -15.637 1.00 98.25 254 LYS A N 1
ATOM 1952 C CA . LYS A 1 254 ? 4.647 -13.361 -15.084 1.00 98.25 254 LYS A CA 1
ATOM 1953 C C . LYS A 1 254 ? 6.079 -12.970 -15.394 1.00 98.25 254 LYS A C 1
ATOM 1955 O O . LYS A 1 254 ? 6.967 -13.294 -14.614 1.00 98.25 254 LYS A O 1
ATOM 1960 N N . LYS A 1 255 ? 6.292 -12.296 -16.524 1.00 98.50 255 LYS A N 1
ATOM 1961 C CA . LYS A 1 255 ? 7.609 -11.856 -16.980 1.00 98.50 255 LYS A CA 1
ATOM 1962 C C . LYS A 1 255 ? 7.539 -10.484 -17.626 1.00 98.50 255 LYS A C 1
ATOM 1964 O O . LYS A 1 255 ? 6.486 -10.095 -18.136 1.00 98.50 255 LYS A O 1
ATOM 1969 N N . VAL A 1 256 ? 8.679 -9.807 -17.700 1.00 98.75 256 VAL A N 1
ATOM 1970 C CA . VAL A 1 256 ? 8.815 -8.522 -18.392 1.00 98.75 256 VAL A CA 1
ATOM 1971 C C . VAL A 1 256 ? 9.913 -8.587 -19.446 1.00 98.75 256 VAL A C 1
ATOM 1973 O O . VAL A 1 256 ? 11.054 -8.927 -19.155 1.00 98.75 256 VAL A O 1
ATOM 1976 N N . GLN A 1 257 ? 9.571 -8.239 -20.683 1.00 98.56 257 GLN A N 1
ATOM 1977 C CA . GLN A 1 257 ? 10.516 -8.005 -21.768 1.00 98.56 257 GLN A CA 1
ATOM 1978 C C . GLN A 1 257 ? 10.727 -6.503 -21.937 1.00 98.56 257 GLN A C 1
ATOM 1980 O O . GLN A 1 257 ? 9.798 -5.773 -22.278 1.00 98.56 257 GLN A O 1
ATOM 1985 N N . PHE A 1 258 ? 11.971 -6.063 -21.784 1.00 98.62 258 PHE A N 1
ATOM 1986 C CA . PHE A 1 258 ? 12.357 -4.678 -22.029 1.00 98.62 258 PHE A CA 1
ATOM 1987 C C . PHE A 1 258 ? 12.596 -4.436 -23.519 1.00 98.62 258 PHE A C 1
ATOM 1989 O O . PHE A 1 258 ? 13.224 -5.256 -24.200 1.00 98.62 258 PHE A O 1
ATOM 1996 N N . LEU A 1 259 ? 12.104 -3.302 -24.010 1.00 98.50 259 LEU A N 1
ATOM 1997 C CA . LEU A 1 259 ? 12.378 -2.753 -25.333 1.00 98.50 259 LEU A CA 1
ATOM 1998 C C . LEU A 1 259 ? 12.810 -1.290 -25.177 1.00 98.50 259 LEU A C 1
ATOM 2000 O O . LEU A 1 259 ? 12.320 -0.584 -24.296 1.00 98.50 259 LEU A O 1
ATOM 2004 N N . ILE A 1 260 ? 13.722 -0.838 -26.034 1.00 98.44 260 ILE A N 1
ATOM 2005 C CA . ILE A 1 260 ? 14.159 0.559 -26.103 1.00 98.44 260 ILE A CA 1
ATOM 2006 C C . ILE A 1 260 ? 13.962 1.033 -27.533 1.00 98.44 260 ILE A C 1
ATOM 2008 O O . ILE A 1 260 ? 14.532 0.453 -28.461 1.00 98.44 260 ILE A O 1
ATOM 2012 N N . GLU A 1 261 ? 13.140 2.068 -27.716 1.00 98.25 261 GLU A N 1
ATOM 2013 C CA . GLU A 1 261 ? 12.769 2.577 -29.044 1.00 98.25 261 GLU A CA 1
ATOM 2014 C C . GLU A 1 261 ? 12.282 1.441 -29.973 1.00 98.25 261 GLU A C 1
ATOM 2016 O O . GLU A 1 261 ? 12.660 1.343 -31.141 1.00 98.25 261 GLU A O 1
ATOM 2021 N N . GLY A 1 262 ? 11.489 0.515 -29.422 1.00 97.81 262 GLY A N 1
ATOM 2022 C CA . GLY A 1 262 ? 10.919 -0.640 -30.122 1.00 97.81 262 GLY A CA 1
ATOM 2023 C C . GLY A 1 262 ? 11.868 -1.824 -30.343 1.00 97.81 262 GLY A C 1
ATOM 2024 O O . GLY A 1 262 ? 11.440 -2.841 -30.886 1.00 97.81 262 GLY A O 1
ATOM 2025 N N . ASN A 1 263 ? 13.133 -1.737 -29.921 1.00 97.50 263 ASN A N 1
ATOM 2026 C CA . ASN A 1 263 ? 14.137 -2.773 -30.165 1.00 97.50 263 ASN A CA 1
ATOM 2027 C C . ASN A 1 263 ? 14.539 -3.501 -28.880 1.00 97.50 263 ASN A C 1
ATOM 2029 O O . ASN A 1 263 ? 14.630 -2.901 -27.808 1.00 97.50 263 ASN A O 1
ATOM 2033 N N . LYS A 1 264 ? 14.843 -4.798 -28.998 1.00 96.50 264 LYS A N 1
ATOM 2034 C CA . LYS A 1 264 ? 15.529 -5.537 -27.932 1.00 96.50 264 LYS A CA 1
ATOM 2035 C C . LYS A 1 264 ? 16.959 -5.020 -27.775 1.00 96.50 264 LYS A C 1
ATOM 2037 O O . LYS A 1 264 ? 17.591 -4.618 -28.749 1.00 96.50 264 LYS A O 1
ATOM 2042 N N . THR A 1 265 ? 17.465 -5.070 -26.551 1.00 90.62 265 THR A N 1
ATOM 2043 C CA . THR A 1 265 ? 18.838 -4.695 -26.201 1.00 90.62 265 THR A CA 1
ATOM 2044 C C . THR A 1 265 ? 19.457 -5.810 -25.368 1.00 90.62 265 THR A C 1
ATOM 2046 O O . THR A 1 265 ? 18.742 -6.488 -24.638 1.00 90.62 265 THR A O 1
ATOM 2049 N N . ASP A 1 266 ? 20.774 -5.987 -25.464 1.00 90.44 266 ASP A N 1
ATOM 2050 C CA . ASP A 1 266 ? 21.469 -7.031 -24.704 1.00 90.44 266 ASP A CA 1
ATOM 2051 C C . ASP A 1 266 ? 21.455 -6.739 -23.209 1.00 90.44 266 ASP A C 1
ATOM 2053 O O . ASP A 1 266 ? 21.234 -7.618 -22.392 1.00 90.44 266 ASP A O 1
ATOM 2057 N N . THR A 1 267 ? 21.678 -5.477 -22.856 1.00 92.31 267 THR A N 1
ATOM 2058 C CA . THR A 1 267 ? 21.840 -5.024 -21.476 1.00 92.31 267 THR A CA 1
ATOM 2059 C C . THR A 1 267 ? 21.493 -3.543 -21.365 1.00 92.31 267 THR A C 1
ATOM 2061 O O . THR A 1 267 ? 21.513 -2.815 -22.375 1.00 92.31 267 THR A O 1
ATOM 2064 N N . LEU A 1 268 ? 21.155 -3.096 -20.154 1.00 89.75 268 LEU A N 1
ATOM 2065 C CA . LEU A 1 268 ? 20.930 -1.689 -19.857 1.00 89.75 268 LEU A CA 1
ATOM 2066 C C . LEU A 1 268 ? 22.261 -0.981 -19.582 1.00 89.75 268 LEU A C 1
ATOM 2068 O O . LEU A 1 268 ? 22.520 0.063 -20.177 1.00 89.75 268 LEU A O 1
ATOM 2072 N N . ALA A 1 269 ? 23.126 -1.577 -18.755 1.00 90.00 269 ALA A N 1
ATOM 2073 C CA . ALA A 1 269 ? 24.385 -0.973 -18.311 1.00 90.00 269 ALA A CA 1
ATOM 2074 C C . ALA A 1 269 ? 25.604 -1.919 -18.279 1.00 90.00 269 ALA A C 1
ATOM 2076 O O . ALA A 1 269 ? 26.677 -1.504 -17.843 1.00 90.00 269 ALA A O 1
ATOM 2077 N N . GLY A 1 270 ? 25.483 -3.145 -18.788 1.00 89.62 270 GLY A N 1
ATOM 2078 C CA . GLY A 1 270 ? 26.594 -4.082 -18.982 1.00 89.62 270 GLY A CA 1
ATOM 2079 C C . GLY A 1 270 ? 26.574 -5.329 -18.099 1.00 89.62 270 GLY A C 1
ATOM 2080 O O . GLY A 1 270 ? 27.466 -6.162 -18.252 1.00 89.62 270 GLY A O 1
ATOM 2081 N N . HIS A 1 271 ? 25.613 -5.472 -17.183 1.00 89.56 271 HIS A N 1
ATOM 2082 C CA . HIS A 1 271 ? 25.643 -6.502 -16.139 1.00 89.56 271 HIS A CA 1
ATOM 2083 C C . HIS A 1 271 ? 24.485 -7.503 -16.191 1.00 89.56 271 HIS A C 1
ATOM 2085 O O . HIS A 1 271 ? 24.654 -8.616 -15.697 1.00 89.56 271 HIS A O 1
ATOM 2091 N N . TYR A 1 272 ? 23.350 -7.149 -16.801 1.00 87.88 272 TYR A N 1
ATOM 2092 C CA . TYR A 1 272 ? 22.195 -8.045 -16.949 1.00 87.88 272 TYR A CA 1
ATOM 2093 C C . TYR A 1 272 ? 21.816 -8.269 -18.409 1.00 87.88 272 TYR A C 1
ATOM 2095 O O . TYR A 1 272 ? 21.703 -7.310 -19.171 1.00 87.88 272 TYR A O 1
ATOM 2103 N N . ASP A 1 273 ? 21.587 -9.536 -18.769 1.00 93.38 273 ASP A N 1
ATOM 2104 C CA . ASP A 1 273 ? 21.009 -9.920 -20.059 1.00 93.38 273 ASP A CA 1
ATOM 2105 C C . ASP A 1 273 ? 19.500 -9.656 -20.047 1.00 93.38 273 ASP A C 1
ATOM 2107 O O . ASP A 1 273 ? 18.773 -10.224 -19.231 1.00 93.38 273 ASP A O 1
ATOM 2111 N N . ILE A 1 274 ? 19.040 -8.801 -20.958 1.00 95.19 274 ILE A N 1
ATOM 2112 C CA . ILE A 1 274 ? 17.626 -8.454 -21.143 1.00 95.19 274 ILE A CA 1
ATOM 2113 C C . ILE A 1 274 ? 17.120 -8.760 -22.565 1.00 95.19 274 ILE A C 1
ATOM 2115 O O . ILE A 1 274 ? 16.047 -8.294 -22.966 1.00 95.19 274 ILE A O 1
ATOM 2119 N N . LEU A 1 275 ? 17.836 -9.601 -23.329 1.00 95.81 275 LEU A N 1
ATOM 2120 C CA . LEU A 1 275 ? 17.357 -10.129 -24.617 1.00 95.81 275 LEU A CA 1
ATOM 2121 C C . LEU A 1 275 ? 16.102 -10.981 -24.464 1.00 95.81 275 LEU A C 1
ATOM 2123 O O . LEU A 1 275 ? 15.284 -11.068 -25.391 1.00 95.81 275 LEU A O 1
ATOM 2127 N N . ASN A 1 276 ? 15.970 -11.628 -23.311 1.00 96.50 276 ASN A N 1
ATOM 2128 C CA . ASN A 1 276 ? 14.851 -12.484 -22.964 1.00 96.50 276 ASN A CA 1
ATOM 2129 C C . ASN A 1 276 ? 14.023 -11.860 -21.833 1.00 96.50 276 ASN A C 1
ATOM 2131 O O . ASN A 1 276 ? 14.556 -11.069 -21.055 1.00 96.50 276 ASN A O 1
ATOM 2135 N N . PRO A 1 277 ? 12.729 -12.214 -21.721 1.00 98.06 277 PRO A N 1
ATOM 2136 C CA . PRO A 1 277 ? 11.895 -11.716 -20.639 1.00 98.06 277 PRO A CA 1
ATOM 2137 C C . PRO A 1 277 ? 12.429 -12.151 -19.270 1.00 98.06 277 PRO A C 1
ATOM 2139 O O . PRO A 1 277 ? 12.743 -13.329 -19.085 1.00 98.06 277 PRO A O 1
ATOM 2142 N N . LEU A 1 278 ? 12.469 -11.219 -18.321 1.00 98.38 278 LEU A N 1
ATOM 2143 C CA . LEU A 1 278 ? 12.887 -11.457 -16.942 1.00 98.38 278 LEU A CA 1
ATOM 2144 C C . LEU A 1 278 ? 11.711 -11.932 -16.087 1.00 98.38 278 LEU A C 1
ATOM 2146 O O . LEU A 1 278 ? 10.597 -11.422 -16.223 1.00 98.38 278 LEU A O 1
ATOM 2150 N N . ASP A 1 279 ? 11.972 -12.899 -15.213 1.00 97.88 279 ASP A N 1
ATOM 2151 C CA . ASP A 1 279 ? 11.054 -13.356 -14.169 1.00 97.88 279 ASP A CA 1
ATOM 2152 C C . ASP A 1 279 ? 11.189 -12.480 -12.916 1.00 97.88 279 ASP A C 1
ATOM 2154 O O . ASP A 1 279 ? 12.239 -11.883 -12.691 1.00 97.88 279 ASP A O 1
ATOM 2158 N N . ARG A 1 280 ? 10.141 -12.438 -12.086 1.00 97.56 280 ARG A N 1
ATOM 2159 C CA . ARG A 1 280 ? 10.190 -11.819 -10.752 1.00 97.56 280 ARG A CA 1
ATOM 2160 C C . ARG A 1 280 ? 11.336 -12.397 -9.917 1.00 97.56 280 ARG A C 1
ATOM 2162 O O . ARG A 1 280 ? 11.489 -13.620 -9.881 1.00 97.56 280 ARG A O 1
ATOM 2169 N N . ASP A 1 281 ? 12.045 -11.548 -9.175 1.00 96.88 281 ASP A N 1
ATOM 2170 C CA . ASP A 1 281 ? 13.069 -11.984 -8.220 1.00 96.88 281 ASP A CA 1
ATOM 2171 C C . ASP A 1 281 ? 12.722 -11.548 -6.787 1.00 96.88 281 ASP A C 1
ATOM 2173 O O . ASP A 1 281 ? 13.149 -10.492 -6.319 1.00 96.88 281 ASP A O 1
ATOM 2177 N N . PRO A 1 282 ? 11.976 -12.377 -6.031 1.00 92.81 282 PRO A N 1
ATOM 2178 C CA . PRO A 1 282 ? 11.583 -12.027 -4.672 1.00 92.81 282 PRO A CA 1
ATOM 2179 C C . PRO A 1 282 ? 12.769 -11.915 -3.706 1.00 92.81 282 PRO A C 1
ATOM 2181 O O . PRO A 1 282 ? 12.581 -11.389 -2.616 1.00 92.81 282 PRO A O 1
ATOM 2184 N N . THR A 1 283 ? 13.969 -12.389 -4.068 1.00 95.69 283 THR A N 1
ATOM 2185 C CA . THR A 1 283 ? 15.155 -12.278 -3.203 1.00 95.69 283 THR A CA 1
ATOM 2186 C C . THR A 1 283 ? 15.715 -10.858 -3.148 1.00 95.69 283 THR A C 1
ATOM 2188 O O . THR A 1 283 ? 16.473 -10.536 -2.235 1.00 95.69 283 THR A O 1
ATOM 2191 N N . LEU A 1 284 ? 15.322 -10.001 -4.095 1.00 96.12 284 LEU A N 1
ATOM 2192 C CA . LEU A 1 284 ? 15.664 -8.581 -4.104 1.00 96.12 284 LEU A CA 1
ATOM 2193 C C . LEU A 1 284 ? 14.681 -7.743 -3.292 1.00 96.12 284 LEU A C 1
ATOM 2195 O O . LEU A 1 284 ? 14.976 -6.588 -2.999 1.00 96.12 284 LEU A O 1
ATOM 2199 N N . ILE A 1 285 ? 13.521 -8.286 -2.926 1.00 94.38 285 ILE A N 1
ATOM 2200 C CA . ILE A 1 285 ? 12.534 -7.569 -2.126 1.00 94.38 285 ILE A CA 1
ATOM 2201 C C . ILE A 1 285 ? 12.955 -7.653 -0.665 1.00 94.38 285 ILE A C 1
ATOM 2203 O O . ILE A 1 285 ? 13.221 -8.732 -0.144 1.00 94.38 285 ILE A O 1
ATOM 2207 N N . LYS A 1 286 ? 13.009 -6.501 0.003 1.00 88.88 286 LYS A N 1
ATOM 2208 C CA . LYS A 1 286 ? 13.356 -6.429 1.418 1.00 88.88 286 LYS A CA 1
ATOM 2209 C C . LYS A 1 286 ? 12.351 -7.237 2.238 1.00 88.88 286 LYS A C 1
ATOM 2211 O O . LYS A 1 286 ? 11.155 -6.953 2.184 1.00 88.88 286 LYS A O 1
ATOM 2216 N N . ASP A 1 287 ? 12.854 -8.197 3.008 1.00 72.81 287 ASP A N 1
ATOM 2217 C CA . ASP A 1 287 ? 12.044 -8.942 3.968 1.00 72.81 287 ASP A CA 1
ATOM 2218 C C . ASP A 1 287 ? 11.411 -7.973 4.987 1.00 72.81 287 ASP A C 1
ATOM 2220 O O . ASP A 1 287 ? 12.109 -7.141 5.581 1.00 72.81 287 ASP A O 1
ATOM 2224 N N . GLU A 1 288 ? 10.091 -8.086 5.175 1.00 61.41 288 GLU A N 1
ATOM 2225 C CA . GLU A 1 288 ? 9.313 -7.400 6.222 1.00 61.41 288 GLU A CA 1
ATOM 2226 C C . GLU A 1 288 ? 8.971 -8.352 7.381 1.00 61.41 288 GLU A C 1
ATOM 2228 O O . GLU A 1 288 ? 8.431 -9.459 7.136 1.00 61.41 288 GLU A O 1
#